Protein AF-0000000068961711 (afdb_homodimer)

Radius of gyration: 19.63 Å; Cα contacts (8 Å, |Δi|>4): 994; chains: 2; bounding box: 40×66×48 Å

Nearest PDB structures (foldseek):
  3gtv-assembly6_K  TM=9.850E-01  e=3.022E-22  Homo sapiens
  2zky-assembly5_I  TM=9.880E-01  e=9.229E-22  Homo sapiens
  4mcm-assembly4_G  TM=9.867E-01  e=1.091E-21  Homo sapiens
  3ecw-assembly1_B  TM=9.890E-01  e=3.152E-21  Homo sapiens
  2gbt-assembly1_B  TM=9.908E-01  e=4.405E-21  Homo sapiens

Organism: Plasmodiophora brassicae (NCBI:txid37360)

Foldseek 3Di:
DWKKKWWKDFDQKTWIKMWDDDDVQFWIKIWIKMARAAFFKWFKWWADAQDCVVHPVPLHAGAAPPPFWDFEQVDPGHRLTGDFIFGAHNRRMTIDTDTHRSADCDDPSHSARHKMWIANAGQCGLPPPDPCNGPHSPRHHTGMMTGMHTDDPD/DWKKKWWKDFDQKTWIKMWDDDDVQFWIKIWIKMARAAFFKWFKWWADAQDCVVHPVPLHAGAAPPPFWDFEQVDPGHRLTGDFIFGAHNRRMTIDTDTHRSADCDDPSHSARHKMWIANAGQCGLPDPDPCNGPHSCRHHTGMMTGMHTDDPD

InterPro domains:
  IPR001424 Superoxide dismutase, copper/zinc binding domain [PF00080] (13-148)
  IPR001424 Superoxide dismutase, copper/zinc binding domain [PR00068] (43-65)
  IPR001424 Superoxide dismutase, copper/zinc binding domain [PR00068] (79-88)
  IPR001424 Superoxide dismutase, copper/zinc binding domain [PR00068] (98-120)
  IPR001424 Superoxide dismutase, copper/zinc binding domain [PR00068] (123-149)
  IPR001424 Superoxide dismutase, copper/zinc binding domain [cd00305] (3-145)
  IPR018152 Superoxide dismutase, copper/zinc, binding site [PS00087] (43-53)
  IPR018152 Superoxide dismutase, copper/zinc, binding site [PS00332] (137-148)
  IPR024134 Superoxide dismutase (Cu/Zn) / superoxide dismutase copper chaperone [PTHR10003] (3-152)
  IPR036423 Superoxide dismutase-like, copper/zinc binding domain superfamily [G3DSA:2.60.40.200] (1-153)
  IPR036423 Superoxide dismutase-like, copper/zinc binding domain superfamily [SSF49329] (6-150)

Solvent-accessible surface area (backbone atoms only — not comparable to full-atom values): 14490 Å² total; per-residue (Å²): 97,50,32,31,24,26,61,31,46,33,89,72,23,41,30,44,37,38,34,38,27,65,50,93,84,38,46,26,38,36,36,38,42,37,35,55,42,71,60,41,51,18,14,32,32,30,22,55,14,17,25,57,88,62,44,58,73,47,14,65,57,67,22,41,94,77,73,50,46,31,21,35,63,85,44,85,64,25,28,60,19,35,58,34,61,41,50,19,39,91,83,5,42,20,65,43,80,45,76,37,68,71,43,34,84,54,75,95,68,29,49,55,5,11,15,45,36,36,24,64,26,48,39,43,39,37,67,67,78,51,89,44,8,48,68,66,11,53,12,69,55,68,50,28,25,24,43,23,8,28,32,72,66,125,97,49,31,30,23,26,61,30,44,33,88,73,24,41,30,43,38,38,32,37,27,66,50,94,84,38,46,27,38,38,36,37,39,37,34,56,43,72,61,40,51,17,14,30,34,30,21,54,14,17,25,59,88,61,44,60,75,46,15,65,56,67,23,42,95,77,74,50,47,31,19,36,64,86,45,84,65,26,27,59,19,35,58,33,61,42,49,18,38,91,82,5,44,20,66,44,81,46,76,37,67,70,43,33,82,55,74,95,70,30,50,55,5,10,14,44,37,35,25,64,26,49,40,46,38,32,69,44,86,55,90,43,6,48,70,66,11,54,13,70,56,72,51,29,26,25,45,25,7,28,32,72,65,125

Secondary structure (DSSP, 8-state):
-EEEEEEEEETTEEEEEEEEESSTTSPEEEEEEEESPPSEEEEEEEES----EEEEGGG-SB--TT-PPP--TT-SSS-TTEEEEEEE-TTSEEEEEEEESS--SSSTT--TTSEEEEESS---TT-S-STTHHHHTT--SEEEEEE-EEPP--/-EEEEEEEEETTEEEEEEEEESSTTSPEEEEEEEESPPSEEEEEEEES----EEEEGGG-SB--TT-PPP--TT-SSS-TTEEEEEEE-TTSEEEEEEEESS--SSSTT--TTSEEEEESS---TT-SSSTTHHHHTT--SEEEEEE-EEPP--

Sequence (308 aa):
MRKGVCVIRGEGVHGLVTLSQGSDGDPVKVTGKIEGLTPGQHGFHVHEHGDTTQGCASTGGHYNPFGKTHGAPADTERHVGDLGNITANAEGVAVVDIVDRQLSLTGQYSIVGRAFVVHEGVDDLGKGGHELSKTTGNAGGRVACGVIGLGSAQMRKGVCVIRGEGVHGLVTLSQGSDGDPVKVTGKIEGLTPGQHGFHVHEHGDTTQGCASTGGHYNPFGKTHGAPADTERHVGDLGNITANAEGVAVVDIVDRQLSLTGQYSIVGRAFVVHEGVDDLGKGGHELSKTTGNAGGRVACGVIGLGSAQ

pLDDT: mean 97.46, std 5.3, range [44.03, 99.0]

Structure (mmCIF, N/CA/C/O backbone):
data_AF-0000000068961711-model_v1
#
loop_
_entity.id
_entity.type
_entity.pdbx_description
1 polymer 'Superoxide dismutase'
#
loop_
_atom_site.group_PDB
_atom_site.id
_atom_site.type_symbol
_atom_site.label_atom_id
_atom_site.label_alt_id
_atom_site.label_comp_id
_atom_site.label_asym_id
_atom_site.label_entity_id
_atom_site.label_seq_id
_atom_site.pdbx_PDB_ins_code
_atom_site.Cartn_x
_atom_site.Cartn_y
_atom_site.Cartn_z
_atom_site.occupancy
_atom_site.B_iso_or_equiv
_atom_site.auth_seq_id
_atom_site.auth_comp_id
_atom_site.auth_asym_id
_atom_site.auth_atom_id
_atom_site.pdbx_PDB_model_num
ATOM 1 N N . MET A 1 1 ? -19.391 1.498 1.769 1 90.38 1 MET A N 1
ATOM 2 C CA . MET A 1 1 ? -18.344 2.135 2.564 1 90.38 1 MET A CA 1
ATOM 3 C C . MET A 1 1 ? -16.969 1.573 2.211 1 90.38 1 MET A C 1
ATOM 5 O O . MET A 1 1 ? -16.781 0.356 2.176 1 90.38 1 MET A O 1
ATOM 9 N N . ARG A 1 2 ? -16.062 2.506 1.804 1 95.19 2 ARG A N 1
ATOM 10 C CA . ARG A 1 2 ? -14.688 2.109 1.511 1 95.19 2 ARG A CA 1
ATOM 11 C C . ARG A 1 2 ? -13.797 2.279 2.736 1 95.19 2 ARG A C 1
ATOM 13 O O . ARG A 1 2 ? -13.898 3.273 3.457 1 95.19 2 ARG A O 1
ATOM 20 N N . LYS A 1 3 ? -12.984 1.221 2.973 1 98.19 3 LYS A N 1
ATOM 21 C CA . LYS A 1 3 ? -12.062 1.257 4.109 1 98.19 3 LYS A CA 1
ATOM 22 C C . LYS A 1 3 ? -10.609 1.168 3.65 1 98.19 3 LYS A C 1
ATOM 24 O O . LYS A 1 3 ? -10.305 0.456 2.693 1 98.19 3 LYS A O 1
ATOM 29 N N . GLY A 1 4 ? -9.812 1.953 4.301 1 98.69 4 GLY A N 1
ATOM 30 C CA . GLY A 1 4 ? -8.375 1.881 4.125 1 98.69 4 GLY A CA 1
ATOM 31 C C . GLY A 1 4 ? -7.629 1.612 5.418 1 98.69 4 GLY A C 1
ATOM 32 O O . GLY A 1 4 ? -8.195 1.754 6.508 1 98.69 4 GLY A O 1
ATOM 33 N N . VAL A 1 5 ? -6.473 1.174 5.266 1 98.88 5 VAL A N 1
ATOM 34 C CA . VAL A 1 5 ? -5.598 0.876 6.395 1 98.88 5 VAL A CA 1
ATOM 35 C C . VAL A 1 5 ? -4.148 1.185 6.02 1 98.88 5 VAL A C 1
ATOM 37 O O . VAL A 1 5 ? -3.742 0.989 4.871 1 98.88 5 VAL A O 1
ATOM 40 N N . CYS A 1 6 ? -3.395 1.624 6.961 1 98.88 6 CYS A N 1
ATOM 41 C CA . CYS A 1 6 ? -1.988 1.96 6.762 1 98.88 6 CYS A CA 1
ATOM 42 C C . CYS A 1 6 ? -1.177 1.669 8.023 1 98.88 6 CYS A C 1
ATOM 44 O O . CYS A 1 6 ? -1.418 2.264 9.07 1 98.88 6 CYS A O 1
ATOM 46 N N . VAL A 1 7 ? -0.304 0.721 7.926 1 98.81 7 VAL A N 1
ATOM 47 C CA . VAL A 1 7 ? 0.672 0.477 8.984 1 98.81 7 VAL A CA 1
ATOM 48 C C . VAL A 1 7 ? 1.87 1.406 8.805 1 98.81 7 VAL A C 1
ATOM 50 O O . VAL A 1 7 ? 2.541 1.374 7.77 1 98.81 7 VAL A O 1
ATOM 53 N N . ILE A 1 8 ? 2.094 2.223 9.789 1 98.88 8 ILE A N 1
ATOM 54 C CA . ILE A 1 8 ? 3.162 3.213 9.758 1 98.88 8 ILE A CA 1
ATOM 55 C C . ILE A 1 8 ? 4.41 2.646 10.43 1 98.88 8 ILE A C 1
ATOM 57 O O . ILE A 1 8 ? 4.332 2.07 11.516 1 98.88 8 ILE A O 1
ATOM 61 N N . ARG A 1 9 ? 5.531 2.828 9.758 1 98.44 9 ARG A N 1
ATOM 62 C CA . ARG A 1 9 ? 6.793 2.326 10.297 1 98.44 9 ARG A CA 1
ATOM 63 C C . ARG A 1 9 ? 7.914 3.342 10.094 1 98.44 9 ARG A C 1
ATOM 65 O O . ARG A 1 9 ? 7.988 4 9.055 1 98.44 9 ARG A O 1
ATOM 72 N N . GLY A 1 10 ? 8.773 3.498 10.992 1 98.44 10 GLY A N 1
ATOM 73 C CA . GLY A 1 10 ? 10.031 4.227 11.031 1 98.44 10 GLY A CA 1
ATOM 74 C C . GLY A 1 10 ? 10.969 3.742 12.117 1 98.44 10 GLY A C 1
ATOM 75 O O . GLY A 1 10 ? 10.688 2.744 12.789 1 98.44 10 GLY A O 1
ATOM 76 N N . GLU A 1 11 ? 12.156 4.312 12.148 1 97.94 11 GLU A N 1
ATOM 77 C CA . GLU A 1 11 ? 13.078 3.957 13.219 1 97.94 11 GLU A CA 1
ATOM 78 C C . GLU A 1 11 ? 12.508 4.312 14.586 1 97.94 11 GLU A C 1
ATOM 80 O O . GLU A 1 11 ? 12.516 5.48 14.984 1 97.94 11 GLU A O 1
ATOM 85 N N . GLY A 1 12 ? 12.023 3.342 15.289 1 98.31 12 GLY A N 1
ATOM 86 C CA . GLY A 1 12 ? 11.453 3.543 16.609 1 98.31 12 GLY A CA 1
ATOM 87 C C . GLY A 1 12 ? 10.047 4.113 16.562 1 98.31 12 GLY A C 1
ATOM 88 O O . GLY A 1 12 ? 9.461 4.422 17.609 1 98.31 12 GLY A O 1
ATOM 89 N N . VAL A 1 13 ? 9.578 4.406 15.445 1 98.88 13 VAL A N 1
ATOM 90 C CA . VAL A 1 13 ? 8.242 4.969 15.266 1 98.88 13 VAL A CA 1
ATOM 91 C C . VAL A 1 13 ? 7.336 3.936 14.602 1 98.88 13 VAL A C 1
ATOM 93 O O . VAL A 1 13 ? 7.73 3.279 13.633 1 98.88 13 VAL A O 1
ATOM 96 N N . HIS A 1 14 ? 6.184 3.713 15.125 1 98.81 14 HIS A N 1
ATOM 97 C CA . HIS A 1 14 ? 5.211 2.795 14.547 1 98.81 14 HIS A CA 1
ATOM 98 C C . HIS A 1 14 ? 3.785 3.275 14.789 1 98.81 14 HIS A C 1
ATOM 100 O O . HIS A 1 14 ? 3.539 4.062 15.703 1 98.81 14 HIS A O 1
ATOM 106 N N . GLY A 1 15 ? 2.881 2.852 13.961 1 98.88 15 GLY A N 1
ATOM 107 C CA . GLY A 1 15 ? 1.494 3.248 14.156 1 98.88 15 GLY A CA 1
ATOM 108 C C . GLY A 1 15 ? 0.543 2.578 13.18 1 98.88 15 GLY A C 1
ATOM 109 O O . GLY A 1 15 ? 0.976 1.876 12.266 1 98.88 15 GLY A O 1
ATOM 110 N N . LEU A 1 16 ? -0.689 2.74 13.492 1 98.88 16 LEU A N 1
ATOM 111 C CA . LEU A 1 16 ? -1.783 2.252 12.656 1 98.88 16 LEU A CA 1
ATOM 112 C C . LEU A 1 16 ? -2.793 3.361 12.383 1 98.88 16 LEU A C 1
ATOM 114 O O . LEU A 1 16 ? -3.266 4.02 13.312 1 98.88 16 LEU A O 1
ATOM 118 N N . VAL A 1 17 ? -3.006 3.566 11.148 1 98.88 17 VAL A N 1
ATOM 119 C CA . VAL A 1 17 ? -3.994 4.543 10.703 1 98.88 17 VAL A CA 1
ATOM 120 C C . VAL A 1 17 ? -5.066 3.852 9.859 1 98.88 17 VAL A C 1
ATOM 122 O O . VAL A 1 17 ? -4.75 3.047 8.984 1 98.88 17 VAL A O 1
ATOM 125 N N . THR A 1 18 ? -6.301 4.094 10.125 1 98.81 18 THR A N 1
ATOM 126 C CA . THR A 1 18 ? -7.418 3.555 9.352 1 98.81 18 THR A CA 1
ATOM 127 C C . THR A 1 18 ? -8.203 4.68 8.68 1 98.81 18 THR A C 1
ATOM 129 O O . THR A 1 18 ? -8.25 5.801 9.195 1 98.81 18 THR A O 1
ATOM 132 N N . LEU A 1 19 ? -8.789 4.355 7.59 1 98.81 19 LEU A N 1
ATOM 133 C CA . LEU A 1 19 ? -9.555 5.32 6.805 1 98.81 19 LEU A CA 1
ATOM 134 C C . LEU A 1 19 ? -10.93 4.766 6.453 1 98.81 19 LEU A C 1
ATOM 136 O O . LEU A 1 19 ? -11.086 3.561 6.25 1 98.81 19 LEU A O 1
ATOM 140 N N . SER A 1 20 ? -11.867 5.656 6.328 1 98.56 20 SER A N 1
ATOM 141 C CA . SER A 1 20 ? -13.188 5.27 5.855 1 98.56 20 SER A CA 1
ATOM 142 C C . SER A 1 20 ? -13.828 6.379 5.02 1 98.56 20 SER A C 1
ATOM 144 O O . SER A 1 20 ? -13.609 7.562 5.285 1 98.56 20 SER A O 1
ATOM 146 N N . GLN A 1 21 ? -14.523 5.973 4.082 1 98.25 21 GLN A N 1
ATOM 147 C CA . GLN A 1 21 ? -15.305 6.848 3.217 1 98.25 21 GLN A CA 1
ATOM 148 C C . GLN A 1 21 ? -16.656 6.227 2.898 1 98.25 21 GLN A C 1
ATOM 150 O O . GLN A 1 21 ? -16.734 5.094 2.42 1 98.25 21 GLN A O 1
ATOM 155 N N . GLY A 1 22 ? -17.734 6.93 3.238 1 96.88 22 GLY A N 1
ATOM 156 C CA . GLY A 1 22 ? -19.078 6.41 3.041 1 96.88 22 GLY A CA 1
ATOM 157 C C . GLY A 1 22 ? -19.422 6.199 1.58 1 96.88 22 GLY A C 1
ATOM 158 O O . GLY A 1 22 ? -19.719 5.074 1.163 1 96.88 22 GLY A O 1
ATOM 159 N N . SER A 1 23 ? -19.531 7.285 0.777 1 95.38 23 SER A N 1
ATOM 160 C CA . SER A 1 23 ? -19.797 7.273 -0.657 1 95.38 23 SER A CA 1
ATOM 161 C C . SER A 1 23 ? -18.797 8.148 -1.412 1 95.38 23 SER A C 1
ATOM 163 O O . SER A 1 23 ? -18.062 8.93 -0.803 1 95.38 23 SER A O 1
ATOM 165 N N . ASP A 1 24 ? -18.812 7.859 -2.705 1 93.62 24 ASP A N 1
ATOM 166 C CA . ASP A 1 24 ? -17.984 8.727 -3.527 1 93.62 24 ASP A CA 1
ATOM 167 C C . ASP A 1 24 ? -18.297 10.203 -3.268 1 93.62 24 ASP A C 1
ATOM 169 O O . ASP A 1 24 ? -19.469 10.594 -3.254 1 93.62 24 ASP A O 1
ATOM 173 N N . GLY A 1 25 ? -17.266 10.938 -3.018 1 94.31 25 GLY A N 1
ATOM 174 C CA . GLY A 1 25 ? -17.469 12.359 -2.787 1 94.31 25 GLY A CA 1
ATOM 175 C C . GLY A 1 25 ? -17.594 12.711 -1.318 1 94.31 25 GLY A C 1
ATOM 176 O O . GLY A 1 25 ? -17.469 13.883 -0.943 1 94.31 25 GLY A O 1
ATOM 177 N N . ASP A 1 26 ? -17.891 11.766 -0.465 1 97.62 26 ASP A N 1
ATOM 178 C CA . ASP A 1 26 ? -17.922 12.016 0.972 1 97.62 26 ASP A CA 1
ATOM 179 C C . ASP A 1 26 ? -16.516 12.297 1.509 1 97.62 26 ASP A C 1
ATOM 181 O O . ASP A 1 26 ? -15.523 11.859 0.929 1 97.62 26 ASP A O 1
ATOM 185 N N . PRO A 1 27 ? -16.484 13.094 2.598 1 98.31 27 PRO A N 1
ATOM 186 C CA . PRO A 1 27 ? -15.172 13.266 3.229 1 98.31 27 PRO A CA 1
ATOM 187 C C . PRO A 1 27 ? -14.562 11.945 3.703 1 98.31 27 PRO A C 1
ATOM 189 O O . PRO A 1 27 ? -15.297 10.984 3.957 1 98.31 27 PRO A O 1
ATOM 192 N N . VAL A 1 28 ? -13.305 11.859 3.729 1 98.81 28 VAL A N 1
ATOM 193 C CA . VAL A 1 28 ? -12.602 10.695 4.266 1 98.81 28 VAL A CA 1
ATOM 194 C C . VAL A 1 28 ? -12.273 10.93 5.738 1 98.81 28 VAL A C 1
ATOM 196 O O . VAL A 1 28 ? -11.758 11.992 6.105 1 98.81 28 VAL A O 1
ATOM 199 N N . LYS A 1 29 ? -12.625 9.977 6.543 1 98.88 29 LYS A N 1
ATOM 200 C CA . LYS A 1 29 ? -12.219 9.984 7.945 1 98.88 29 LYS A CA 1
ATOM 201 C C . LYS A 1 29 ? -10.922 9.203 8.148 1 98.88 29 LYS A C 1
ATOM 203 O O . LYS A 1 29 ? -10.797 8.062 7.691 1 98.88 29 LYS A O 1
ATOM 208 N N . VAL A 1 30 ? -9.945 9.828 8.766 1 98.88 30 VAL A N 1
ATOM 209 C CA . VAL A 1 30 ? -8.633 9.258 9.062 1 98.88 30 VAL A CA 1
ATOM 210 C C . VAL A 1 30 ? -8.438 9.172 10.578 1 98.88 30 VAL A C 1
ATOM 212 O O . VAL A 1 30 ? -8.453 10.195 11.266 1 98.88 30 VAL A O 1
ATOM 215 N N . THR A 1 31 ? -8.242 7.922 11.078 1 98.88 31 THR A N 1
ATOM 216 C CA . THR A 1 31 ? -8.109 7.738 12.523 1 98.88 31 THR A CA 1
ATOM 217 C C . THR A 1 31 ? -6.98 6.77 12.852 1 98.88 31 THR A C 1
ATOM 219 O O . THR A 1 31 ? -6.684 5.867 12.062 1 98.88 31 THR A O 1
ATOM 222 N N . GLY A 1 32 ? -6.375 7.008 14.047 1 98.81 32 GLY A N 1
ATOM 223 C CA . GLY A 1 32 ? -5.348 6.062 14.461 1 98.81 32 GLY A CA 1
ATOM 224 C C . GLY A 1 32 ? -4.426 6.621 15.531 1 98.81 32 GLY A C 1
ATOM 225 O O . GLY A 1 32 ? -4.801 7.531 16.266 1 98.81 32 GLY A O 1
ATOM 226 N N . LYS A 1 33 ? -3.355 5.914 15.602 1 98.88 33 LYS A N 1
ATOM 227 C CA . LYS A 1 33 ? -2.348 6.258 16.609 1 98.88 33 LYS A CA 1
ATOM 228 C C . LYS A 1 33 ? -0.942 5.961 16.094 1 98.88 33 LYS A C 1
ATOM 230 O O . LYS A 1 33 ? -0.714 4.938 15.445 1 98.88 33 LYS A O 1
ATOM 235 N N . ILE A 1 34 ? -0.071 6.891 16.359 1 98.94 34 ILE A N 1
ATOM 236 C CA . ILE A 1 34 ? 1.342 6.738 16.031 1 98.94 34 ILE A CA 1
ATOM 237 C C . ILE A 1 34 ? 2.191 6.934 17.281 1 98.94 34 ILE A C 1
ATOM 239 O O . ILE A 1 34 ? 1.984 7.887 18.031 1 98.94 34 ILE A O 1
ATOM 243 N N . GLU A 1 35 ? 3.15 6.117 17.484 1 98.94 35 GLU A N 1
ATOM 244 C CA . GLU A 1 35 ? 3.941 6.098 18.703 1 98.94 35 GLU A CA 1
ATOM 245 C C . GLU A 1 35 ? 5.434 6.16 18.406 1 98.94 35 GLU A C 1
ATOM 247 O O . GLU A 1 35 ? 5.871 5.758 17.328 1 98.94 35 GLU A O 1
ATOM 252 N N . GLY A 1 36 ? 6.176 6.672 19.422 1 98.94 36 GLY A N 1
ATOM 253 C CA . GLY A 1 36 ? 7.625 6.742 19.297 1 98.94 36 GLY A CA 1
ATOM 254 C C . GLY A 1 36 ? 8.109 8.07 18.734 1 98.94 36 GLY A C 1
ATOM 255 O O . GLY A 1 36 ? 9.273 8.195 18.359 1 98.94 36 GLY A O 1
ATOM 256 N N . LEU A 1 37 ? 7.219 9.023 18.641 1 98.88 37 LEU A N 1
ATOM 257 C CA . LEU A 1 37 ? 7.574 10.344 18.141 1 98.88 37 LEU A CA 1
ATOM 258 C C . LEU A 1 37 ? 8.18 11.203 19.234 1 98.88 37 LEU A C 1
ATOM 260 O O . LEU A 1 37 ? 7.906 10.992 20.422 1 98.88 37 LEU A O 1
ATOM 264 N N . THR A 1 38 ? 9.039 12.141 18.828 1 98.75 38 THR A N 1
ATOM 265 C CA . THR A 1 38 ? 9.383 13.188 19.781 1 98.75 38 THR A CA 1
ATOM 266 C C . THR A 1 38 ? 8.156 14.016 20.141 1 98.75 38 THR A C 1
ATOM 268 O O . THR A 1 38 ? 7.293 14.258 19.297 1 98.75 38 THR A O 1
ATOM 271 N N . PRO A 1 39 ? 8.055 14.438 21.406 1 98.81 39 PRO A N 1
ATOM 272 C CA . PRO A 1 39 ? 6.898 15.266 21.766 1 98.81 39 PRO A CA 1
ATOM 273 C C . PRO A 1 39 ? 6.793 16.531 20.938 1 98.81 39 PRO A C 1
ATOM 275 O O . PRO A 1 39 ? 7.809 17.156 20.594 1 98.81 39 PRO A O 1
ATOM 278 N N . GLY A 1 40 ? 5.504 16.906 20.656 1 98.81 40 GLY A N 1
ATOM 279 C CA . GLY A 1 40 ? 5.277 18.109 19.875 1 98.81 40 GLY A CA 1
ATOM 280 C C . GLY A 1 40 ? 4.598 17.844 18.547 1 98.81 40 GLY A C 1
ATOM 281 O O . GLY A 1 40 ? 4.02 16.766 18.344 1 98.81 40 GLY A O 1
ATOM 282 N N . GLN A 1 41 ? 4.59 18.812 17.672 1 98.88 41 GLN A N 1
ATOM 283 C CA . GLN A 1 41 ? 3.875 18.734 16.406 1 98.88 41 GLN A CA 1
ATOM 284 C C . GLN A 1 41 ? 4.766 18.141 15.312 1 98.88 41 GLN A C 1
ATOM 286 O O . GLN A 1 41 ? 5.961 18.438 15.258 1 98.88 41 GLN A O 1
ATOM 291 N N . HIS A 1 42 ? 4.207 17.359 14.5 1 98.94 42 HIS A N 1
ATOM 292 C CA . HIS A 1 42 ? 4.836 16.75 13.336 1 98.94 42 HIS A CA 1
ATOM 293 C C . HIS A 1 42 ? 3.977 16.922 12.094 1 98.94 42 HIS A C 1
ATOM 295 O O . HIS A 1 42 ? 2.777 16.641 12.109 1 98.94 42 HIS A O 1
ATOM 301 N N . GLY A 1 43 ? 4.578 17.406 11.031 1 98.94 43 GLY A N 1
ATOM 302 C CA . GLY A 1 43 ? 3.857 17.422 9.773 1 98.94 43 GLY A CA 1
ATOM 303 C C . GLY A 1 43 ? 3.344 16.047 9.375 1 98.94 43 GLY A C 1
ATOM 304 O O . GLY A 1 43 ? 4.043 15.039 9.547 1 98.94 43 GLY A O 1
ATOM 305 N N . PHE A 1 44 ? 2.164 15.984 8.922 1 98.94 44 PHE A N 1
ATOM 306 C CA . PHE A 1 44 ? 1.502 14.766 8.484 1 98.94 44 PHE A CA 1
ATOM 307 C C . PHE A 1 44 ? 0.866 14.961 7.109 1 98.94 44 PHE A C 1
ATOM 309 O O . PHE A 1 44 ? 0.012 15.828 6.934 1 98.94 44 PHE A O 1
ATOM 316 N N . HIS A 1 45 ? 1.339 14.172 6.082 1 99 45 HIS A N 1
ATOM 317 C CA . HIS A 1 45 ? 0.905 14.383 4.707 1 99 45 HIS A CA 1
ATOM 318 C C . HIS A 1 45 ? 0.688 13.055 3.984 1 99 45 HIS A C 1
ATOM 320 O O . HIS A 1 45 ? 1.204 12.023 4.41 1 99 45 HIS A O 1
ATOM 326 N N . VAL A 1 46 ? -0.161 13.078 2.951 1 98.94 46 VAL A N 1
ATOM 327 C CA . VAL A 1 46 ? -0.155 12.023 1.943 1 98.94 46 VAL A CA 1
ATOM 328 C C . VAL A 1 46 ? 0.84 12.367 0.838 1 98.94 46 VAL A C 1
ATOM 330 O O . VAL A 1 46 ? 0.813 13.477 0.295 1 98.94 46 VAL A O 1
ATOM 333 N N . HIS A 1 47 ? 1.724 11.477 0.597 1 98.94 47 HIS A N 1
ATOM 334 C CA . HIS A 1 47 ? 2.695 11.625 -0.481 1 98.94 47 HIS A CA 1
ATOM 335 C C . HIS A 1 47 ? 2.252 10.875 -1.731 1 98.94 47 HIS A C 1
ATOM 337 O O . HIS A 1 47 ? 1.363 10.023 -1.667 1 98.94 47 HIS A O 1
ATOM 343 N N . GLU A 1 48 ? 2.883 11.172 -2.824 1 98.12 48 GLU A N 1
ATOM 344 C CA . GLU A 1 48 ? 2.377 10.805 -4.145 1 98.12 48 GLU A CA 1
ATOM 345 C C . GLU A 1 48 ? 2.578 9.312 -4.414 1 98.12 48 GLU A C 1
ATOM 347 O O . GLU A 1 48 ? 1.808 8.703 -5.16 1 98.12 48 GLU A O 1
ATOM 352 N N . HIS A 1 49 ? 3.588 8.711 -3.84 1 98.5 49 HIS A N 1
ATOM 353 C CA . HIS A 1 49 ? 3.891 7.32 -4.156 1 98.5 49 HIS A CA 1
ATOM 354 C C . HIS A 1 49 ? 3.877 6.449 -2.904 1 98.5 49 HIS A C 1
ATOM 356 O O . HIS A 1 49 ? 4.285 6.898 -1.83 1 98.5 49 HIS A O 1
ATOM 362 N N . GLY A 1 50 ? 3.332 5.227 -3.033 1 98.75 50 GLY A N 1
ATOM 363 C CA . GLY A 1 50 ? 3.494 4.203 -2.016 1 98.75 50 GLY A CA 1
ATOM 364 C C . GLY A 1 50 ? 4.75 3.369 -2.201 1 98.75 50 GLY A C 1
ATOM 365 O O . GLY A 1 50 ? 4.695 2.139 -2.166 1 98.75 50 GLY A O 1
ATOM 366 N N . ASP A 1 51 ? 5.844 4.004 -2.605 1 98.5 51 ASP A N 1
ATOM 367 C CA . ASP A 1 51 ? 7.164 3.412 -2.785 1 98.5 51 ASP A CA 1
ATOM 368 C C . ASP A 1 51 ? 8.016 3.588 -1.532 1 98.5 51 ASP A C 1
ATOM 370 O O . ASP A 1 51 ? 8.406 4.707 -1.19 1 98.5 51 ASP A O 1
ATOM 374 N N . THR A 1 52 ? 8.352 2.447 -0.839 1 98 52 THR A N 1
ATOM 375 C CA . THR A 1 52 ? 9.172 2.535 0.366 1 98 52 THR A CA 1
ATOM 376 C C . THR A 1 52 ? 10.484 1.778 0.186 1 98 52 THR A C 1
ATOM 378 O O . THR A 1 52 ? 11.039 1.252 1.152 1 98 52 THR A O 1
ATOM 381 N N . THR A 1 53 ? 10.953 1.673 -1.059 1 97.38 53 THR A N 1
ATOM 382 C CA . THR A 1 53 ? 12.18 0.945 -1.37 1 97.38 53 THR A CA 1
ATOM 383 C C . THR A 1 53 ? 13.383 1.579 -0.669 1 97.38 53 THR A C 1
ATOM 385 O O . THR A 1 53 ? 14.328 0.885 -0.305 1 97.38 53 THR A O 1
ATOM 388 N N . GLN A 1 54 ? 13.391 2.852 -0.513 1 96.56 54 GLN A N 1
ATOM 389 C CA . GLN A 1 54 ? 14.398 3.58 0.243 1 96.56 54 GLN A CA 1
ATOM 390 C C . GLN A 1 54 ? 13.797 4.242 1.478 1 96.56 54 GLN A C 1
ATOM 392 O O . GLN A 1 54 ? 14.086 5.406 1.769 1 96.56 54 GLN A O 1
ATOM 397 N N . GLY A 1 55 ? 12.945 3.438 2.141 1 96.44 55 GLY A N 1
ATOM 398 C CA . GLY A 1 55 ? 12.203 4.039 3.236 1 96.44 55 GLY A CA 1
ATOM 399 C C . GLY A 1 55 ? 11.266 5.137 2.783 1 96.44 55 GLY A C 1
ATOM 400 O O . GLY A 1 55 ? 10.648 5.039 1.719 1 96.44 55 GLY A O 1
ATOM 401 N N . CYS A 1 56 ? 11.18 6.145 3.6 1 98.5 56 CYS A N 1
ATOM 402 C CA . CYS A 1 56 ? 10.211 7.195 3.312 1 98.5 56 CYS A CA 1
ATOM 403 C C . CYS A 1 56 ? 10.734 8.141 2.24 1 98.5 56 CYS A C 1
ATOM 405 O O . CYS A 1 56 ? 9.977 8.945 1.687 1 98.5 56 CYS A O 1
ATOM 407 N N . ALA A 1 57 ? 11.977 8.023 1.927 1 97.5 57 ALA A N 1
ATOM 408 C CA . ALA A 1 57 ? 12.586 8.914 0.945 1 97.5 57 ALA A CA 1
ATOM 409 C C . ALA A 1 57 ? 12.016 8.672 -0.448 1 97.5 57 ALA A C 1
ATOM 411 O O . ALA A 1 57 ? 11.984 9.578 -1.283 1 97.5 57 ALA A O 1
ATOM 412 N N . SER A 1 58 ? 11.516 7.551 -0.699 1 98.12 58 SER A N 1
ATOM 413 C CA . SER A 1 58 ? 11.078 7.203 -2.047 1 98.12 58 SER A CA 1
ATOM 414 C C . SER A 1 58 ? 9.57 7.391 -2.205 1 98.12 58 SER A C 1
ATOM 416 O O . SER A 1 58 ? 8.992 6.984 -3.215 1 98.12 58 SER A O 1
ATOM 418 N N . THR A 1 59 ? 8.922 8.047 -1.271 1 98.62 59 THR A N 1
ATOM 419 C CA . THR A 1 59 ? 7.48 8.258 -1.354 1 98.62 59 THR A CA 1
ATOM 420 C C . THR A 1 59 ? 7.156 9.461 -2.229 1 98.62 59 THR A C 1
ATOM 422 O O . THR A 1 59 ? 5.988 9.75 -2.498 1 98.62 59 THR A O 1
ATOM 425 N N . GLY A 1 60 ? 8.195 10.25 -2.705 1 98.19 60 GLY A N 1
ATOM 426 C CA . GLY A 1 60 ? 7.953 11.43 -3.512 1 98.19 60 GLY 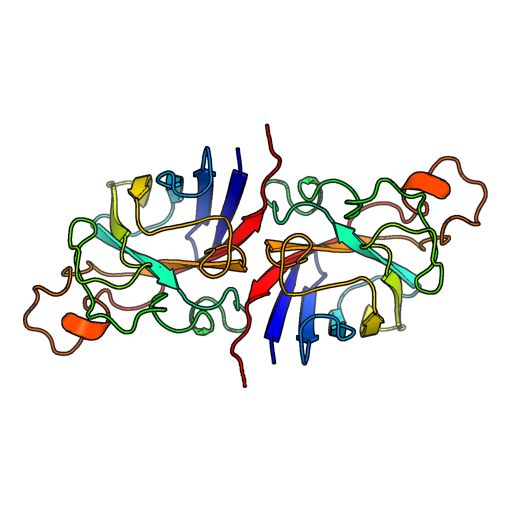A CA 1
ATOM 427 C C . GLY A 1 60 ? 7.441 12.609 -2.705 1 98.19 60 GLY A C 1
ATOM 428 O O . GLY A 1 60 ? 7.594 12.641 -1.482 1 98.19 60 GLY A O 1
ATOM 429 N N . GLY A 1 61 ? 6.973 13.664 -3.379 1 98.31 61 GLY A N 1
ATOM 430 C CA . GLY A 1 61 ? 6.445 14.844 -2.719 1 98.31 61 GLY A CA 1
ATOM 431 C C . GLY A 1 61 ? 5.016 14.672 -2.234 1 98.31 61 GLY A C 1
ATOM 432 O O . GLY A 1 61 ? 4.441 13.586 -2.352 1 98.31 61 GLY A O 1
ATOM 433 N N . HIS A 1 62 ? 4.465 15.75 -1.643 1 98.88 62 HIS A N 1
ATOM 434 C CA . HIS A 1 62 ? 3.059 15.727 -1.262 1 98.88 62 HIS A CA 1
ATOM 435 C C . HIS A 1 62 ? 2.17 15.398 -2.457 1 98.88 62 HIS A C 1
ATOM 437 O O . HIS A 1 62 ? 2.457 15.82 -3.582 1 98.88 62 HIS A O 1
ATOM 443 N N . TYR A 1 63 ? 1.153 14.656 -2.209 1 98.88 63 TYR A N 1
ATOM 444 C CA . TYR A 1 63 ? 0.173 14.406 -3.258 1 98.88 63 TYR A CA 1
ATOM 445 C C . TYR A 1 63 ? -0.507 15.695 -3.691 1 98.88 63 TYR A C 1
ATOM 447 O O . TYR A 1 63 ? -1.258 16.297 -2.922 1 98.88 63 TYR A O 1
ATOM 455 N N . ASN A 1 64 ? -0.243 16.078 -4.969 1 98.69 64 ASN A N 1
ATOM 456 C CA . ASN A 1 64 ? -0.688 17.359 -5.504 1 98.69 64 ASN A CA 1
ATOM 457 C C . ASN A 1 64 ? -1.124 17.25 -6.961 1 98.69 64 ASN A C 1
ATOM 459 O O . ASN A 1 64 ? -0.521 17.859 -7.844 1 98.69 64 ASN A O 1
ATOM 463 N N . PRO A 1 65 ? -2.287 16.531 -7.152 1 98.12 65 PRO A N 1
ATOM 464 C CA . PRO A 1 65 ? -2.697 16.281 -8.539 1 98.12 65 PRO A CA 1
ATOM 465 C C . PRO A 1 65 ? -3.168 17.562 -9.25 1 98.12 65 PRO A C 1
ATOM 467 O O . PRO A 1 65 ? -3.293 17.578 -10.477 1 98.12 65 PRO A O 1
ATOM 470 N N . PHE A 1 66 ? -3.338 18.609 -8.516 1 98.06 66 PHE A N 1
ATOM 471 C CA . PHE A 1 66 ? -3.92 19.797 -9.133 1 98.06 66 PHE A CA 1
ATOM 472 C C . PHE A 1 66 ? -2.9 20.922 -9.203 1 98.06 66 PHE A C 1
ATOM 474 O O . PHE A 1 66 ? -3.248 22.062 -9.539 1 98.06 66 PHE A O 1
ATOM 481 N N . GLY A 1 67 ? -1.679 20.672 -8.79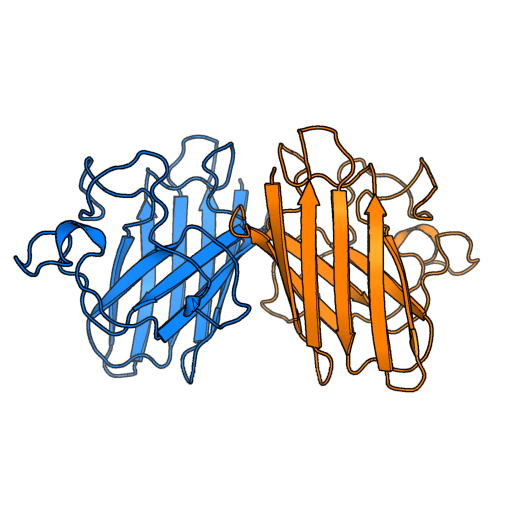7 1 98.12 67 GLY A N 1
ATOM 482 C CA . GLY A 1 67 ? -0.597 21.641 -8.938 1 98.12 67 GLY A CA 1
ATOM 483 C C . GLY A 1 67 ? -0.797 22.891 -8.102 1 98.12 67 GLY A C 1
ATOM 484 O O . GLY A 1 67 ? -0.513 24 -8.555 1 98.12 67 GLY A O 1
ATOM 485 N N . LYS A 1 68 ? -1.343 22.75 -6.891 1 98.38 68 LYS A N 1
ATOM 486 C CA . LYS A 1 68 ? -1.598 23.891 -6.008 1 98.38 68 LYS A CA 1
ATOM 487 C C . LYS A 1 68 ? -0.394 24.172 -5.113 1 98.38 68 LYS A C 1
ATOM 489 O O . LYS A 1 68 ? 0.562 23.391 -5.086 1 98.38 68 LYS A O 1
ATOM 494 N N . THR A 1 69 ? -0.51 25.297 -4.434 1 98.19 69 THR A N 1
ATOM 495 C CA . THR A 1 69 ? 0.48 25.641 -3.414 1 98.19 69 THR A CA 1
ATOM 496 C C . THR A 1 69 ? 0.156 24.938 -2.096 1 98.19 69 THR A C 1
ATOM 498 O O . THR A 1 69 ? -1.006 24.641 -1.818 1 98.19 69 THR A O 1
ATOM 501 N N . HIS A 1 70 ? 1.265 24.703 -1.343 1 98.75 70 HIS A N 1
ATOM 502 C CA . HIS A 1 70 ? 1.072 24.078 -0.036 1 98.75 70 HIS A CA 1
ATOM 503 C C . HIS A 1 70 ? 0.211 24.953 0.867 1 98.75 70 HIS A C 1
ATOM 505 O O . HIS A 1 70 ? 0.346 26.188 0.862 1 98.75 70 HIS A O 1
ATOM 511 N N . GLY A 1 71 ? -0.662 24.297 1.703 1 98.62 71 GLY A N 1
ATOM 512 C CA . GLY A 1 71 ? -1.544 25.062 2.576 1 98.62 71 GLY A CA 1
ATOM 513 C C . GLY A 1 71 ? -2.004 24.266 3.789 1 98.62 71 GLY A C 1
ATOM 514 O O . GLY A 1 71 ? -1.544 23.141 4.02 1 98.62 71 GLY A O 1
ATOM 515 N N . ALA A 1 72 ? -2.871 24.875 4.566 1 98.19 72 ALA A N 1
ATOM 516 C CA . ALA A 1 72 ? -3.449 24.266 5.762 1 98.19 72 ALA A CA 1
ATOM 517 C C . ALA A 1 72 ? -4.637 23.375 5.41 1 98.19 72 ALA A C 1
ATOM 519 O O . ALA A 1 72 ? -5.219 23.516 4.328 1 98.19 72 ALA A O 1
ATOM 520 N N . PRO A 1 73 ? -4.992 22.438 6.328 1 97.75 73 PRO A N 1
ATOM 521 C CA . PRO A 1 73 ? -6.094 21.5 6.07 1 97.75 73 PRO A CA 1
ATOM 522 C C . PRO A 1 73 ? -7.398 22.219 5.711 1 97.75 73 PRO A C 1
ATOM 524 O O . PRO A 1 73 ? -8.203 21.688 4.938 1 97.75 73 PRO A O 1
ATOM 527 N N . ALA A 1 74 ? -7.57 23.391 6.188 1 96.81 74 ALA A N 1
ATOM 528 C CA . ALA A 1 74 ? -8.836 24.094 5.969 1 96.81 74 ALA A CA 1
ATOM 529 C C . ALA A 1 74 ? -8.773 24.969 4.727 1 96.81 74 ALA A C 1
ATOM 531 O O . ALA A 1 74 ? -9.789 25.531 4.305 1 96.81 74 ALA A O 1
ATOM 532 N N . ASP A 1 75 ? -7.617 25.078 4.129 1 97.62 75 ASP A N 1
ATOM 533 C CA . ASP A 1 75 ? -7.449 25.922 2.951 1 97.62 75 ASP A CA 1
ATOM 534 C C . ASP A 1 75 ? -8.008 25.25 1.703 1 97.62 75 ASP A C 1
ATOM 536 O O . ASP A 1 75 ? -7.914 24.016 1.567 1 97.62 75 ASP A O 1
ATOM 540 N N . THR A 1 76 ? -8.555 26.062 0.828 1 95.56 76 THR A N 1
ATOM 541 C CA . THR A 1 76 ? -8.953 25.547 -0.475 1 95.56 76 THR A CA 1
ATOM 542 C C . THR A 1 76 ? -7.746 25.406 -1.399 1 95.56 76 THR A C 1
ATOM 544 O O . THR A 1 76 ? -7.695 24.5 -2.232 1 95.56 76 THR A O 1
ATOM 547 N N . GLU A 1 77 ? -6.879 26.438 -1.27 1 97.31 77 GLU A N 1
ATOM 548 C CA . GLU A 1 77 ? -5.605 26.359 -1.983 1 97.31 77 GLU A CA 1
ATOM 549 C C . GLU A 1 77 ? -4.578 25.562 -1.197 1 97.31 77 GLU A C 1
ATOM 551 O O . GLU A 1 77 ? -3.877 26.094 -0.342 1 97.31 77 GLU A O 1
ATOM 556 N N . ARG A 1 78 ? -4.457 24.281 -1.541 1 98.56 78 ARG A N 1
ATOM 557 C CA . ARG A 1 78 ? -3.512 23.375 -0.908 1 98.56 78 ARG A CA 1
ATOM 558 C C . ARG A 1 78 ? -3.334 22.109 -1.74 1 98.56 78 ARG A C 1
ATOM 560 O O . ARG A 1 78 ? -4.164 21.797 -2.602 1 98.56 78 ARG A O 1
ATOM 567 N N . HIS A 1 79 ? -2.195 21.359 -1.543 1 98.81 79 HIS A N 1
ATOM 568 C CA . HIS A 1 79 ? -2.146 19.984 -2.035 1 98.81 79 HIS A CA 1
ATOM 569 C C . HIS A 1 79 ? -3.287 19.156 -1.46 1 98.81 79 HIS A C 1
ATOM 571 O O . HIS A 1 79 ? -3.736 19.406 -0.339 1 98.81 79 HIS A O 1
ATOM 577 N N . VAL A 1 80 ? -3.662 18.172 -2.139 1 98.75 80 VAL A N 1
ATOM 578 C CA . VAL A 1 80 ? -4.637 17.219 -1.627 1 98.75 80 VAL A CA 1
ATOM 579 C C . VAL A 1 80 ? -4.082 16.531 -0.381 1 98.75 80 VAL A C 1
ATOM 581 O O . VAL A 1 80 ? -4.824 16.25 0.565 1 98.75 80 VAL A O 1
ATOM 584 N N . GLY A 1 81 ? -2.785 16.297 -0.31 1 98.88 81 GLY A N 1
ATOM 585 C CA . GLY A 1 81 ? -2.158 15.523 0.749 1 98.88 81 GLY A CA 1
ATOM 586 C C . GLY A 1 81 ? -1.807 16.359 1.969 1 98.88 81 GLY A C 1
ATOM 587 O O . GLY A 1 81 ? -1.224 15.844 2.928 1 98.88 81 GLY A O 1
ATOM 588 N N . ASP A 1 82 ? -2.098 17.625 2.014 1 98.94 82 ASP A N 1
ATOM 589 C CA . ASP A 1 82 ? -1.7 18.531 3.096 1 98.94 82 ASP A CA 1
ATOM 590 C C . ASP A 1 82 ? -2.625 18.375 4.301 1 98.94 82 ASP A C 1
ATOM 592 O O . ASP A 1 82 ? -3.559 19.172 4.477 1 98.94 82 ASP A O 1
ATOM 596 N N . LEU A 1 83 ? -2.26 17.531 5.262 1 98.88 83 LEU A N 1
ATOM 597 C CA . LEU A 1 83 ? -3.15 17.25 6.383 1 98.88 83 LEU A CA 1
ATOM 598 C C . LEU A 1 83 ? -2.688 17.969 7.641 1 98.88 83 LEU A C 1
ATOM 600 O O . LEU A 1 83 ? -3.203 17.719 8.734 1 98.88 83 LEU A O 1
ATOM 604 N N . GLY A 1 84 ? -1.674 18.812 7.508 1 98.75 84 GLY A N 1
ATOM 605 C CA . GLY A 1 84 ? -1.235 19.641 8.617 1 98.75 84 GLY A CA 1
ATOM 606 C C . GLY A 1 84 ? -0.321 18.922 9.586 1 98.75 84 GLY A C 1
ATOM 607 O O . GLY A 1 84 ? 0.678 18.328 9.18 1 98.75 84 GLY A O 1
ATOM 608 N N . ASN A 1 85 ? -0.637 19 10.891 1 98.88 85 ASN A N 1
ATOM 609 C CA . ASN A 1 85 ? 0.189 18.438 11.953 1 98.88 85 ASN A CA 1
ATOM 610 C C . ASN A 1 85 ? -0.593 17.453 12.812 1 98.88 85 ASN A C 1
ATOM 612 O O . ASN A 1 85 ? -1.801 17.594 13 1 98.88 85 ASN A O 1
ATOM 616 N N . ILE A 1 86 ? 0.091 16.469 13.258 1 98.94 86 ILE A N 1
ATOM 617 C CA . ILE A 1 86 ? -0.35 15.672 14.398 1 98.94 86 ILE A CA 1
ATOM 618 C C . ILE A 1 86 ? 0.502 16 15.617 1 98.94 86 ILE A C 1
ATOM 620 O O . ILE A 1 86 ? 1.646 16.453 15.484 1 98.94 86 ILE A O 1
ATOM 624 N N . THR A 1 87 ? -0.052 15.844 16.781 1 98.94 87 THR A N 1
ATOM 625 C CA . THR A 1 87 ? 0.648 16.25 17.984 1 98.94 87 THR A CA 1
ATOM 626 C C . THR A 1 87 ? 0.963 15.031 18.859 1 98.94 87 THR A C 1
ATOM 628 O O . THR A 1 87 ? 0.056 14.312 19.297 1 98.94 87 THR A O 1
ATOM 631 N N . ALA A 1 88 ? 2.227 14.797 19.078 1 98.94 88 ALA A N 1
ATOM 632 C CA . ALA A 1 88 ? 2.656 13.766 20.016 1 98.94 88 ALA A CA 1
ATOM 633 C C . ALA A 1 88 ? 2.695 14.312 21.453 1 98.94 88 ALA A C 1
ATOM 635 O O . ALA A 1 88 ? 3.232 15.398 21.688 1 98.94 88 ALA A O 1
ATOM 636 N N . ASN A 1 89 ? 2.146 13.594 22.328 1 98.81 89 ASN A N 1
ATOM 637 C CA . ASN A 1 89 ? 2.193 13.992 23.734 1 98.81 89 ASN A CA 1
ATOM 638 C C . ASN A 1 89 ? 3.557 13.695 24.359 1 98.81 89 ASN A C 1
ATOM 640 O O . ASN A 1 89 ? 4.5 13.344 23.641 1 98.81 89 ASN A O 1
ATOM 644 N N . ALA A 1 90 ? 3.656 13.836 25.609 1 98.75 90 ALA A N 1
ATOM 645 C CA . ALA A 1 90 ? 4.922 13.688 26.328 1 98.75 90 ALA A CA 1
ATOM 646 C C . ALA A 1 90 ? 5.465 12.266 26.188 1 98.75 90 ALA A C 1
ATOM 648 O O . ALA A 1 90 ? 6.672 12.047 26.266 1 98.75 90 ALA A O 1
ATOM 649 N N . GLU A 1 91 ? 4.598 11.297 25.984 1 98.62 91 GLU A N 1
ATOM 650 C CA . GLU A 1 91 ? 4.996 9.898 25.844 1 98.62 91 GLU A CA 1
ATOM 651 C C . GLU A 1 91 ? 5.328 9.57 24.391 1 98.62 91 GLU A C 1
ATOM 653 O O . GLU A 1 91 ? 5.66 8.422 24.062 1 98.62 91 GLU A O 1
ATOM 658 N N . GLY A 1 92 ? 5.203 10.523 23.469 1 98.81 92 GLY A N 1
ATOM 659 C CA . GLY A 1 92 ? 5.52 10.32 22.078 1 98.81 92 GLY A CA 1
ATOM 660 C C . GLY A 1 92 ? 4.383 9.695 21.297 1 98.81 92 GLY A C 1
ATOM 661 O O . GLY A 1 92 ? 4.602 9.086 20.234 1 98.81 92 GLY A O 1
ATOM 662 N N . VAL A 1 93 ? 3.184 9.828 21.875 1 98.94 93 VAL A N 1
ATOM 663 C CA . VAL A 1 93 ? 2.01 9.234 21.234 1 98.94 93 VAL A CA 1
ATOM 664 C C . VAL A 1 93 ? 1.165 10.32 20.578 1 98.94 93 VAL A C 1
ATOM 666 O O . VAL A 1 93 ? 0.775 11.289 21.234 1 98.94 93 VAL A O 1
ATOM 669 N N . ALA A 1 94 ? 0.913 10.18 19.328 1 98.94 94 ALA A N 1
ATOM 670 C CA . ALA A 1 94 ? 0.015 11.07 18.594 1 98.94 94 ALA A CA 1
ATOM 671 C C . ALA A 1 94 ? -1.265 10.344 18.188 1 98.94 94 ALA A C 1
ATOM 673 O O . ALA A 1 94 ? -1.213 9.281 17.578 1 98.94 94 ALA A O 1
ATOM 674 N N . VAL A 1 95 ? -2.391 10.891 18.531 1 98.88 95 VAL A N 1
ATOM 675 C CA . VAL A 1 95 ? -3.684 10.414 18.062 1 98.88 95 VAL A CA 1
ATOM 676 C C . VAL A 1 95 ? -4.055 11.117 16.75 1 98.88 95 VAL A C 1
ATOM 678 O O . VAL A 1 95 ? -3.943 12.336 16.656 1 98.88 95 VAL A O 1
ATOM 681 N N . VAL A 1 96 ? -4.375 10.336 15.805 1 98.88 96 VAL A N 1
ATOM 682 C CA . VAL A 1 96 ? -4.836 10.852 14.523 1 98.88 96 VAL A CA 1
ATOM 683 C C . VAL A 1 96 ? -6.363 10.828 14.469 1 98.88 96 VAL A C 1
ATOM 685 O O . VAL A 1 96 ? -6.98 9.781 14.68 1 98.88 96 VAL A O 1
ATOM 688 N N . ASP A 1 97 ? -6.953 11.93 14.266 1 98.88 97 ASP A N 1
ATOM 689 C CA . ASP A 1 97 ? -8.391 12.086 14.086 1 98.88 97 ASP A CA 1
ATOM 690 C C . ASP A 1 97 ? -8.703 13.234 13.125 1 98.88 97 ASP A C 1
ATOM 692 O O . ASP A 1 97 ? -8.898 14.375 13.555 1 98.88 97 ASP A O 1
ATOM 696 N N . ILE A 1 98 ? -8.773 12.93 11.875 1 98.75 98 ILE A N 1
ATOM 697 C CA . ILE A 1 98 ? -8.891 13.898 10.789 1 98.75 98 ILE A CA 1
ATOM 698 C C . ILE A 1 98 ? -10.07 13.531 9.898 1 98.75 98 ILE A C 1
ATOM 700 O O . ILE A 1 98 ? -10.281 12.359 9.578 1 98.75 98 ILE A O 1
ATOM 704 N N . VAL A 1 99 ? -10.914 14.469 9.578 1 98.75 99 VAL A N 1
ATOM 705 C CA . VAL A 1 99 ? -11.891 14.367 8.5 1 98.75 99 VAL A CA 1
ATOM 706 C C . VAL A 1 99 ? -11.531 15.344 7.379 1 98.75 99 VAL A C 1
ATOM 708 O O . VAL A 1 99 ? -11.406 16.547 7.613 1 98.75 99 VAL A O 1
ATOM 711 N N . ASP A 1 100 ? -11.328 14.867 6.211 1 98.75 100 ASP A N 1
ATOM 712 C CA . ASP A 1 100 ? -10.844 15.711 5.125 1 98.75 100 ASP A CA 1
ATOM 713 C C . ASP A 1 100 ? -11.703 15.547 3.875 1 98.75 100 ASP A C 1
ATOM 715 O O . ASP A 1 100 ? -12.008 14.43 3.469 1 98.75 100 ASP A O 1
ATOM 719 N N . ARG A 1 101 ? -12.039 16.578 3.199 1 97.38 101 ARG A N 1
ATOM 720 C CA . ARG A 1 101 ? -12.961 16.547 2.074 1 97.38 101 ARG A CA 1
ATOM 721 C C . ARG A 1 101 ? -12.219 16.422 0.751 1 97.38 101 ARG A C 1
ATOM 723 O O . ARG A 1 101 ? -12.82 16.125 -0.283 1 97.38 101 ARG A O 1
ATOM 730 N N . GLN A 1 102 ? -10.938 16.672 0.776 1 98.12 102 GLN A N 1
ATOM 731 C CA . GLN A 1 102 ? -10.211 16.578 -0.485 1 98.12 102 GLN A CA 1
ATOM 732 C C . GLN A 1 102 ? -9.664 15.18 -0.716 1 98.12 102 GLN A C 1
ATOM 734 O O . GLN A 1 102 ? -9.344 14.812 -1.848 1 98.12 102 GLN A O 1
ATOM 739 N N . LEU A 1 103 ? -9.477 14.391 0.31 1 98.69 103 LEU A N 1
ATOM 740 C CA . LEU A 1 103 ? -9.055 13 0.146 1 98.69 103 LEU A CA 1
ATOM 741 C C . LEU A 1 103 ? -10.164 12.172 -0.491 1 98.69 103 LEU A C 1
ATOM 743 O O . LEU A 1 103 ? -11.344 12.492 -0.351 1 98.69 103 LEU A O 1
ATOM 747 N N . SER A 1 104 ? -9.742 11.172 -1.162 1 98.5 104 SER A N 1
ATOM 748 C CA . SER A 1 104 ? -10.664 10.172 -1.688 1 98.5 104 SER A CA 1
ATOM 749 C C . SER A 1 104 ? -10.047 8.773 -1.646 1 98.5 104 SER A C 1
ATOM 751 O O . SER A 1 104 ? -8.859 8.609 -1.926 1 98.5 104 SER A O 1
ATOM 753 N N . LEU A 1 105 ? -10.883 7.766 -1.364 1 98.06 105 LEU A N 1
ATOM 754 C CA . LEU A 1 105 ? -10.438 6.379 -1.421 1 98.06 105 LEU A CA 1
ATOM 755 C C . LEU A 1 105 ? -10.875 5.723 -2.727 1 98.06 105 LEU A C 1
ATOM 757 O O . LEU A 1 105 ? -10.617 4.535 -2.945 1 98.06 105 LEU A O 1
ATOM 761 N N . THR A 1 106 ? -11.484 6.512 -3.561 1 95.62 106 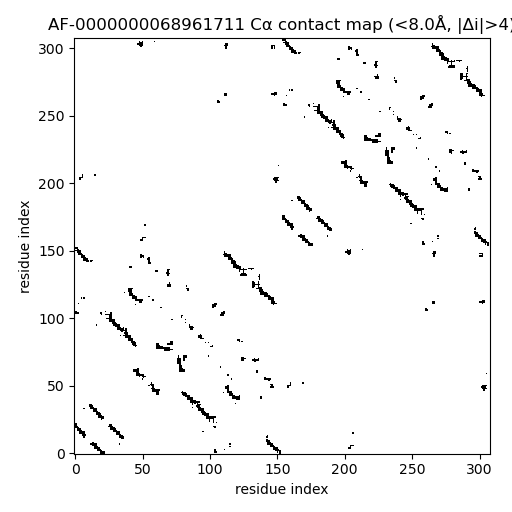THR A N 1
ATOM 762 C CA . THR A 1 106 ? -12.008 5.988 -4.816 1 95.62 106 THR A CA 1
ATOM 763 C C . THR A 1 106 ? -11.695 6.938 -5.969 1 95.62 106 THR A C 1
ATOM 765 O O . THR A 1 106 ? -11.344 8.102 -5.746 1 95.62 106 THR A O 1
ATOM 768 N N . GLY A 1 107 ? -11.742 6.324 -7.156 1 93.75 107 GLY A N 1
ATOM 769 C CA . GLY A 1 107 ? -11.664 7.164 -8.344 1 93.75 107 GLY A CA 1
ATOM 770 C C . GLY A 1 107 ? -10.234 7.535 -8.711 1 93.75 107 GLY A C 1
ATOM 771 O O . GLY A 1 107 ? -9.281 6.992 -8.148 1 93.75 107 GLY A O 1
ATOM 772 N N . GLN A 1 108 ? -10.094 8.422 -9.641 1 92.56 108 GLN A N 1
ATOM 773 C CA . GLN A 1 108 ? -8.82 8.75 -10.273 1 92.56 108 GLN A CA 1
ATOM 774 C C . GLN A 1 108 ? -7.879 9.43 -9.289 1 92.56 108 GLN A C 1
ATOM 776 O O . GLN A 1 108 ? -6.656 9.344 -9.43 1 92.56 108 GLN A O 1
ATOM 781 N N . TYR A 1 109 ? -8.438 10.07 -8.289 1 96.69 109 TYR A N 1
ATOM 782 C CA . TYR A 1 109 ? -7.594 10.805 -7.359 1 96.69 109 TYR A CA 1
ATOM 783 C C . TYR A 1 109 ? -7.52 10.094 -6.012 1 96.69 109 TYR A C 1
ATOM 785 O O . TYR A 1 109 ? -7.266 10.727 -4.984 1 96.69 109 TYR A O 1
ATOM 793 N N . SER A 1 110 ? -7.855 8.805 -6.047 1 98.06 110 SER A N 1
ATOM 794 C CA . SER A 1 110 ? -7.781 7.996 -4.836 1 98.06 110 SER A CA 1
ATOM 795 C C . SER A 1 110 ? -6.391 8.07 -4.211 1 98.06 110 SER A C 1
ATOM 797 O O . SER A 1 110 ? -5.383 8.07 -4.926 1 98.06 110 SER A O 1
ATOM 799 N N . ILE A 1 111 ? -6.301 8.031 -2.883 1 98.81 111 ILE A N 1
ATOM 800 C CA . ILE A 1 111 ? -5.008 8.039 -2.211 1 98.81 111 ILE A CA 1
ATOM 801 C C . ILE A 1 111 ? -4.574 6.605 -1.899 1 98.81 111 ILE A C 1
ATOM 803 O O . ILE A 1 111 ? -3.494 6.383 -1.35 1 98.81 111 ILE A O 1
ATOM 807 N N . VAL A 1 112 ? -5.41 5.598 -2.258 1 98.62 112 VAL A N 1
ATOM 808 C CA . VAL A 1 112 ? -5.008 4.203 -2.117 1 98.62 112 VAL A CA 1
ATOM 809 C C . VAL A 1 112 ? -3.73 3.953 -2.918 1 98.62 112 VAL A C 1
ATOM 811 O O . VAL A 1 112 ? -3.605 4.41 -4.059 1 98.62 112 VAL A O 1
ATOM 814 N N . GLY A 1 113 ? -2.789 3.225 -2.279 1 98.81 113 GLY A N 1
ATOM 815 C CA . GLY A 1 113 ? -1.521 2.939 -2.928 1 98.81 113 GLY A CA 1
ATOM 816 C C . GLY A 1 113 ? -0.491 4.035 -2.734 1 98.81 113 GLY A C 1
ATOM 817 O O . GLY A 1 113 ? 0.672 3.877 -3.111 1 98.81 113 GLY A O 1
ATOM 818 N N . ARG A 1 114 ? -0.88 5.148 -2.205 1 98.88 114 ARG A N 1
ATOM 819 C CA . ARG A 1 114 ? 0.031 6.223 -1.827 1 98.88 114 ARG A CA 1
ATOM 820 C C . ARG A 1 114 ? 0.49 6.07 -0.381 1 98.88 114 ARG A C 1
ATOM 822 O O . ARG A 1 114 ? 0.299 5.016 0.228 1 98.88 114 ARG A O 1
ATOM 829 N N . ALA A 1 115 ? 1.186 7.117 0.154 1 98.94 115 ALA A N 1
ATOM 830 C CA . ALA A 1 115 ? 1.76 6.891 1.478 1 98.94 115 ALA A CA 1
ATOM 831 C C . ALA A 1 115 ? 1.416 8.031 2.428 1 98.94 115 ALA A C 1
ATOM 833 O O . ALA A 1 115 ? 1.444 9.203 2.037 1 98.94 115 ALA A O 1
ATOM 834 N N . PHE A 1 116 ? 1.079 7.66 3.625 1 98.94 116 PHE A N 1
ATOM 835 C CA . PHE A 1 116 ? 1.213 8.625 4.711 1 98.94 116 PHE A CA 1
ATOM 836 C C . PHE A 1 116 ? 2.678 8.82 5.082 1 98.94 116 PHE A C 1
ATOM 838 O O . PHE A 1 116 ? 3.449 7.863 5.121 1 98.94 116 PHE A O 1
ATOM 845 N N . VAL A 1 117 ? 3.021 10.055 5.355 1 98.94 117 VAL A N 1
ATOM 846 C CA . VAL A 1 117 ? 4.359 10.375 5.844 1 98.94 117 VAL A CA 1
ATOM 847 C C . VAL A 1 117 ? 4.262 11.281 7.066 1 98.94 117 VAL A C 1
ATOM 849 O O . VAL A 1 117 ? 3.52 12.266 7.055 1 98.94 117 VAL A O 1
ATOM 852 N N . VAL A 1 118 ? 4.941 10.898 8.109 1 98.94 118 VAL A N 1
ATOM 853 C CA . VAL A 1 118 ? 5.129 11.727 9.297 1 98.94 118 VAL A CA 1
ATOM 854 C C . VAL A 1 118 ? 6.496 12.398 9.242 1 98.94 118 VAL A C 1
ATOM 856 O O . VAL A 1 118 ? 7.516 11.734 9.039 1 98.94 118 VAL A O 1
ATOM 859 N N . HIS A 1 119 ? 6.48 13.688 9.438 1 98.88 119 HIS A N 1
ATOM 860 C CA . HIS A 1 119 ? 7.723 14.453 9.383 1 98.88 119 HIS A CA 1
ATOM 861 C C . HIS A 1 119 ? 8.266 14.719 10.781 1 98.88 119 HIS A C 1
ATOM 863 O O . HIS A 1 119 ? 7.535 14.594 11.766 1 98.88 119 HIS A O 1
ATOM 869 N N . GLU A 1 120 ? 9.531 15.039 10.828 1 98.38 120 GLU A N 1
ATOM 870 C CA . GLU A 1 120 ? 10.211 15.273 12.102 1 98.38 120 GLU A CA 1
ATOM 871 C C . GLU A 1 120 ? 9.805 16.609 12.711 1 98.38 120 GLU A C 1
ATOM 873 O O . GLU A 1 120 ? 9.742 16.734 13.938 1 98.38 120 GLU A O 1
ATOM 878 N N . GLY A 1 121 ? 9.523 17.609 11.914 1 98.25 121 GLY A N 1
ATOM 879 C CA . GLY A 1 121 ? 9.258 18.953 12.398 1 98.25 121 GLY A CA 1
ATOM 880 C C . GLY A 1 121 ? 7.824 19.391 12.148 1 98.25 121 GLY A C 1
ATOM 881 O O . GLY A 1 121 ? 7.016 18.641 11.617 1 98.25 121 GLY A O 1
ATOM 882 N N . VAL A 1 122 ? 7.562 20.656 12.602 1 98.75 122 VAL A N 1
ATOM 883 C CA . VAL A 1 122 ? 6.246 21.266 12.484 1 98.75 122 VAL A CA 1
ATOM 884 C C . VAL A 1 122 ? 6.031 21.734 11.047 1 98.75 122 VAL A C 1
ATOM 886 O O . VAL A 1 122 ? 6.918 22.359 10.445 1 98.75 122 VAL A O 1
ATOM 889 N N . ASP A 1 123 ? 4.926 21.359 10.461 1 98.88 123 ASP A N 1
ATOM 890 C CA . ASP A 1 123 ? 4.465 21.984 9.234 1 98.88 123 ASP A CA 1
ATOM 891 C C . ASP A 1 123 ? 4.008 23.422 9.492 1 98.88 123 ASP A C 1
ATOM 893 O O . ASP A 1 123 ? 3.117 23.656 10.312 1 98.88 123 ASP A O 1
ATOM 897 N N . ASP A 1 124 ? 4.535 24.359 8.805 1 98.75 124 ASP A N 1
ATOM 898 C CA . ASP A 1 124 ? 4.172 25.75 9.047 1 98.75 124 ASP A CA 1
ATOM 899 C C . ASP A 1 124 ? 2.969 26.156 8.203 1 98.75 124 ASP A C 1
ATOM 901 O O . ASP A 1 124 ? 2.604 27.344 8.164 1 98.75 124 ASP A O 1
ATOM 905 N N . LEU A 1 125 ? 2.375 25.25 7.422 1 98.5 125 LEU A N 1
ATOM 906 C CA . LEU A 1 125 ? 1.1 25.359 6.727 1 98.5 125 LEU A CA 1
ATOM 907 C C . LEU A 1 125 ? 1.188 26.375 5.594 1 98.5 125 LEU A C 1
ATOM 909 O O . LEU A 1 125 ? 0.186 27 5.227 1 98.5 125 LEU A O 1
ATOM 913 N N . GLY A 1 126 ? 2.391 26.578 5.164 1 97.75 126 GLY A N 1
ATOM 914 C CA . GLY A 1 126 ? 2.586 27.547 4.086 1 97.75 126 GLY A CA 1
ATOM 915 C C . GLY A 1 126 ? 2.592 28.984 4.559 1 97.75 126 GLY A C 1
ATOM 916 O O . GLY A 1 126 ? 2.5 29.906 3.75 1 97.75 126 GLY A O 1
ATOM 917 N N . LYS A 1 127 ? 2.801 29.172 5.84 1 96.75 127 LYS A N 1
ATOM 918 C CA . LYS A 1 127 ? 2.66 30.5 6.406 1 96.75 127 LYS A CA 1
ATOM 919 C C . LYS A 1 127 ? 3.947 30.953 7.098 1 96.75 127 LYS A C 1
ATOM 921 O O . LYS A 1 127 ? 4.008 32.031 7.676 1 96.75 127 LYS A O 1
ATOM 926 N N . GLY A 1 128 ? 5.047 30.25 7.254 1 92.94 128 GLY A N 1
ATOM 927 C CA . GLY A 1 128 ? 6.234 30.469 8.062 1 92.94 128 GLY A CA 1
ATOM 928 C C . GLY A 1 128 ? 7.242 31.391 7.402 1 92.94 128 GLY A C 1
ATOM 929 O O . GLY A 1 128 ? 8.156 31.891 8.062 1 92.94 128 GLY A O 1
ATOM 930 N N . GLY A 1 129 ? 7.316 31.625 6.047 1 93.19 129 GLY A N 1
ATOM 931 C CA . GLY A 1 129 ? 8.25 32.5 5.367 1 93.19 129 GLY A CA 1
ATOM 932 C C . GLY A 1 129 ? 9.5 31.781 4.879 1 93.19 129 GLY A C 1
ATOM 933 O O . GLY A 1 129 ? 10.273 32.344 4.098 1 93.19 129 GLY A O 1
ATOM 934 N N . HIS A 1 130 ? 9.789 30.656 5.434 1 95.56 130 HIS A N 1
ATOM 935 C CA . HIS A 1 130 ? 10.914 29.875 4.945 1 95.56 130 HIS A CA 1
ATOM 936 C C . HIS A 1 130 ? 10.742 29.516 3.473 1 95.56 130 HIS A C 1
ATOM 938 O O . HIS A 1 130 ? 9.617 29.422 2.982 1 95.56 130 HIS A O 1
ATOM 944 N N . GLU A 1 131 ? 11.781 29.266 2.764 1 96.75 131 GLU A N 1
ATOM 945 C CA . GLU A 1 131 ? 11.742 28.984 1.329 1 96.75 131 GLU A CA 1
ATOM 946 C C . GLU A 1 131 ? 10.938 27.734 1.024 1 96.75 131 GLU A C 1
ATOM 948 O O . GLU A 1 131 ? 10.328 27.625 -0.039 1 96.75 131 GLU A O 1
ATOM 953 N N . LEU A 1 132 ? 10.867 26.797 1.93 1 97.06 132 LEU A N 1
ATOM 954 C CA . LEU A 1 132 ? 10.156 25.531 1.701 1 97.06 132 LEU A CA 1
ATOM 955 C C . LEU A 1 132 ? 8.711 25.641 2.162 1 97.06 132 LEU A C 1
ATOM 957 O O . LEU A 1 132 ? 7.93 24.703 1.973 1 97.06 132 LEU A O 1
ATOM 961 N N . SER A 1 133 ? 8.32 26.703 2.781 1 98.12 133 SER A N 1
ATOM 962 C CA . SER A 1 133 ? 7 26.891 3.375 1 98.12 133 SER A CA 1
ATOM 963 C C . SER A 1 133 ? 5.898 26.641 2.35 1 98.12 133 SER A C 1
ATOM 965 O O . SER A 1 133 ? 4.988 25.844 2.586 1 98.12 133 SER A O 1
ATOM 967 N N . LYS A 1 134 ? 6.035 27.156 1.156 1 97.06 134 LYS A N 1
ATOM 968 C CA . LYS A 1 134 ? 4.969 27.141 0.159 1 97.06 134 LYS A CA 1
ATOM 969 C C . LYS A 1 134 ? 5.023 25.875 -0.687 1 97.06 134 LYS A C 1
ATOM 971 O O . LYS A 1 134 ? 4.148 25.641 -1.522 1 97.06 134 LYS A O 1
ATOM 976 N N . THR A 1 135 ? 6.031 25.094 -0.471 1 97.56 135 THR A N 1
ATOM 977 C CA . THR A 1 135 ? 6.141 23.859 -1.252 1 97.56 135 THR A CA 1
ATOM 978 C C . THR A 1 135 ? 5.859 22.641 -0.381 1 97.56 135 THR A C 1
ATOM 980 O O . THR A 1 135 ? 5.152 21.719 -0.803 1 97.56 135 THR A O 1
ATOM 983 N N . THR A 1 136 ? 6.379 22.703 0.884 1 97.5 136 THR A N 1
ATOM 984 C CA . THR A 1 136 ? 6.25 21.5 1.686 1 97.5 136 THR A CA 1
ATOM 985 C C . THR A 1 136 ? 5.824 21.828 3.111 1 97.5 136 THR A C 1
ATOM 987 O O . THR A 1 136 ? 5.695 20.938 3.955 1 97.5 136 THR A O 1
ATOM 990 N N . GLY A 1 137 ? 5.707 23.125 3.457 1 98.44 137 GLY A N 1
ATOM 991 C CA . GLY A 1 137 ? 5.375 23.531 4.812 1 98.44 137 GLY A CA 1
ATOM 992 C C . GLY A 1 137 ? 6.566 23.516 5.754 1 98.44 137 GLY A C 1
ATOM 993 O O . GLY A 1 137 ? 6.418 23.703 6.961 1 98.44 137 GLY A O 1
ATOM 994 N N . ASN A 1 138 ? 7.77 23.172 5.203 1 98.38 138 ASN A N 1
ATOM 995 C CA . ASN A 1 138 ? 9.008 23.188 5.969 1 98.38 138 ASN A CA 1
ATOM 996 C C . ASN A 1 138 ? 8.93 22.25 7.176 1 98.38 138 ASN A C 1
ATOM 998 O O . ASN A 1 138 ? 9.305 22.625 8.289 1 98.38 138 ASN A O 1
ATOM 1002 N N . ALA A 1 139 ? 8.445 21.078 6.977 1 98.12 139 ALA A N 1
ATOM 1003 C CA . ALA A 1 139 ? 8.18 20.188 8.102 1 98.12 139 ALA A CA 1
ATOM 1004 C C . ALA A 1 139 ? 9.391 19.312 8.406 1 98.12 139 ALA A C 1
ATOM 1006 O O . ALA A 1 139 ? 9.352 18.484 9.32 1 98.12 139 ALA A O 1
ATOM 1007 N N . GLY A 1 140 ? 10.508 19.406 7.602 1 97.81 140 GLY A N 1
ATOM 1008 C CA . GLY A 1 140 ? 11.734 18.672 7.891 1 97.81 140 GLY A CA 1
ATOM 1009 C C . GLY A 1 140 ? 11.711 17.25 7.383 1 97.81 140 GLY A C 1
ATOM 1010 O O . GLY A 1 140 ? 10.977 16.922 6.449 1 97.81 140 GLY A O 1
ATOM 1011 N N . GLY A 1 141 ? 12.586 16.375 7.906 1 98.25 141 GLY A N 1
ATOM 1012 C CA . GLY A 1 141 ? 12.805 15.016 7.422 1 98.25 141 GLY A CA 1
ATOM 1013 C C . GLY A 1 141 ? 11.602 14.109 7.637 1 98.25 141 GLY A C 1
ATOM 1014 O O . GLY A 1 141 ? 10.695 14.445 8.398 1 98.25 141 GLY A O 1
ATOM 1015 N N . ARG A 1 142 ? 11.594 13.031 6.945 1 98.88 142 ARG A N 1
ATOM 1016 C CA . ARG A 1 142 ? 10.562 12.008 7.039 1 98.88 142 ARG A CA 1
ATOM 1017 C C . ARG A 1 142 ? 10.93 10.945 8.078 1 98.88 142 ARG A C 1
ATOM 1019 O O . ARG A 1 142 ? 11.938 10.25 7.922 1 98.88 142 ARG A O 1
ATOM 1026 N N . VAL A 1 143 ? 10.133 10.773 9.141 1 98.81 143 VAL A N 1
ATOM 1027 C CA . VAL A 1 143 ? 10.578 9.922 10.234 1 98.81 143 VAL A CA 1
ATOM 1028 C C . VAL A 1 143 ? 9.859 8.57 10.156 1 98.81 143 VAL A C 1
ATOM 1030 O O . VAL A 1 143 ? 10.344 7.57 10.688 1 98.81 143 VAL A O 1
ATOM 1033 N N . ALA A 1 144 ? 8.695 8.516 9.547 1 98.94 144 ALA A N 1
ATOM 1034 C CA . ALA A 1 144 ? 7.941 7.281 9.367 1 98.94 144 ALA A CA 1
ATOM 1035 C C . ALA A 1 144 ? 6.957 7.398 8.211 1 98.94 144 ALA A C 1
ATOM 1037 O O . ALA A 1 144 ? 6.555 8.508 7.844 1 98.94 144 ALA A O 1
ATOM 1038 N N . CYS A 1 145 ? 6.609 6.316 7.66 1 98.94 145 CYS A N 1
ATOM 1039 C CA . CYS A 1 145 ? 5.645 6.297 6.566 1 98.94 145 CYS A CA 1
ATOM 1040 C C . CYS A 1 145 ? 5.012 4.918 6.422 1 98.94 145 CYS A C 1
ATOM 1042 O O . CYS A 1 145 ? 5.391 3.98 7.125 1 98.94 145 CYS A O 1
ATOM 1044 N N . GLY A 1 146 ? 4.059 4.797 5.648 1 98.88 146 GLY A N 1
ATOM 1045 C CA . GLY A 1 146 ? 3.396 3.559 5.277 1 98.88 146 GLY A CA 1
ATOM 1046 C C . GLY A 1 146 ? 2.535 3.691 4.035 1 98.88 146 GLY A C 1
ATOM 1047 O O . GLY A 1 146 ? 2.031 4.777 3.734 1 98.88 146 GLY A O 1
ATOM 1048 N N . VAL A 1 147 ? 2.361 2.611 3.338 1 98.94 147 VAL A N 1
ATOM 1049 C CA . VAL A 1 147 ? 1.519 2.574 2.146 1 98.94 147 VAL A CA 1
ATOM 1050 C C . VAL A 1 147 ? 0.056 2.408 2.553 1 98.94 147 VAL A C 1
ATOM 1052 O O . VAL A 1 147 ? -0.265 1.595 3.422 1 98.94 147 VAL A O 1
ATOM 1055 N N . ILE A 1 148 ? -0.814 3.203 1.944 1 98.94 148 ILE A N 1
ATOM 1056 C CA . ILE A 1 148 ? -2.246 3.131 2.213 1 98.94 148 ILE A CA 1
ATOM 1057 C C . ILE A 1 148 ? -2.861 1.974 1.429 1 98.94 148 ILE A C 1
ATOM 1059 O O . ILE A 1 148 ? -2.93 2.018 0.198 1 98.94 148 ILE A O 1
ATOM 1063 N N . GLY A 1 149 ? -3.244 0.977 2.137 1 98.88 149 GLY A N 1
ATOM 1064 C CA . GLY A 1 149 ? -3.857 -0.199 1.539 1 98.88 149 GLY A CA 1
ATOM 1065 C C . GLY A 1 149 ? -5.367 -0.228 1.694 1 98.88 149 GLY A C 1
ATOM 1066 O O . GLY A 1 149 ? -5.938 0.587 2.422 1 98.88 149 GLY A O 1
ATOM 1067 N N . LEU A 1 150 ? -5.941 -1.146 0.956 1 98.62 150 LEU A N 1
ATOM 1068 C CA . LEU A 1 150 ? -7.371 -1.395 1.092 1 98.62 150 LEU A CA 1
ATOM 1069 C C . LEU A 1 150 ? -7.66 -2.254 2.318 1 98.62 150 LEU A C 1
ATOM 1071 O O . LEU A 1 150 ? -6.945 -3.223 2.584 1 98.62 150 LEU A O 1
ATOM 1075 N N . GLY A 1 151 ? -8.594 -1.834 3.121 1 97.12 151 GLY A N 1
ATOM 1076 C CA . GLY A 1 151 ? -9.047 -2.602 4.273 1 97.12 151 GLY A CA 1
ATOM 1077 C C . GLY A 1 151 ? -10.289 -3.422 3.998 1 97.12 151 GLY A C 1
ATOM 1078 O O . GLY A 1 151 ? -10.836 -3.373 2.895 1 97.12 151 GLY A O 1
ATOM 1079 N N . SER A 1 152 ? -10.617 -4.336 4.98 1 87.75 152 SER A N 1
ATOM 1080 C CA . SER A 1 152 ? -11.844 -5.121 4.867 1 87.75 152 SER A CA 1
ATOM 1081 C C . SER A 1 152 ? -13.078 -4.266 5.125 1 87.75 152 SER A C 1
ATOM 1083 O O . SER A 1 152 ? -13.047 -3.367 5.969 1 87.75 152 SER A O 1
ATOM 1085 N N . ALA A 1 153 ? -13.938 -4.25 4.148 1 65.69 153 ALA A N 1
ATOM 1086 C CA . ALA A 1 153 ? -15.203 -3.566 4.414 1 65.69 153 ALA A CA 1
ATOM 1087 C C . ALA A 1 153 ? -15.898 -4.152 5.641 1 65.69 153 ALA A C 1
ATOM 1089 O O . ALA A 1 153 ? -15.969 -5.375 5.793 1 65.69 153 ALA A O 1
ATOM 1090 N N . GLN A 1 154 ? -15.688 -3.717 6.961 1 44.03 154 GLN A N 1
ATOM 1091 C CA . GLN A 1 154 ? -16.5 -4.281 8.039 1 44.03 154 GLN A CA 1
ATOM 1092 C C . GLN A 1 154 ? -17.984 -4.254 7.691 1 44.03 154 GLN A C 1
ATOM 1094 O O . GLN A 1 154 ? -18.438 -3.352 6.988 1 44.03 154 GLN A O 1
ATOM 1099 N N . MET B 1 1 ? 1.87 5.324 -18.875 1 90.38 1 MET B N 1
ATOM 1100 C CA . MET B 1 1 ? 2.318 4.086 -18.234 1 90.38 1 MET B CA 1
ATOM 1101 C C . MET B 1 1 ? 2.166 4.16 -16.719 1 90.38 1 MET B C 1
ATOM 1103 O O . MET B 1 1 ? 2.605 5.129 -16.094 1 90.38 1 MET B O 1
ATOM 1107 N N . ARG B 1 2 ? 1.396 3.176 -16.188 1 95.19 2 ARG B N 1
ATOM 1108 C CA . ARG B 1 2 ? 1.232 3.09 -14.734 1 95.19 2 ARG B CA 1
ATOM 1109 C C . ARG B 1 2 ? 2.266 2.15 -14.117 1 95.19 2 ARG B C 1
ATOM 1111 O O . ARG B 1 2 ? 2.545 1.083 -14.672 1 95.19 2 ARG B O 1
ATOM 1118 N N . LYS B 1 3 ? 2.859 2.652 -13 1 98.19 3 LYS B N 1
ATOM 1119 C CA . LYS B 1 3 ? 3.859 1.847 -12.305 1 98.19 3 LYS B CA 1
ATOM 1120 C C . LYS B 1 3 ? 3.416 1.53 -10.883 1 98.19 3 LYS B C 1
ATOM 1122 O O . LYS B 1 3 ? 2.789 2.361 -10.219 1 98.19 3 LYS B O 1
ATOM 1127 N N . GLY B 1 4 ? 3.684 0.314 -10.516 1 98.69 4 GLY B N 1
ATOM 1128 C CA . GLY B 1 4 ? 3.498 -0.118 -9.141 1 98.69 4 GLY B CA 1
ATOM 1129 C C . GLY B 1 4 ? 4.766 -0.657 -8.508 1 98.69 4 GLY B C 1
ATOM 1130 O O . GLY B 1 4 ? 5.734 -0.964 -9.211 1 98.69 4 GLY B O 1
ATOM 1131 N N . VAL B 1 5 ? 4.762 -0.672 -7.262 1 98.88 5 VAL B N 1
ATOM 1132 C CA . VAL B 1 5 ? 5.883 -1.178 -6.48 1 98.88 5 VAL B CA 1
ATOM 1133 C C . VAL B 1 5 ? 5.367 -1.858 -5.215 1 98.88 5 VAL B C 1
ATOM 1135 O O . VAL B 1 5 ? 4.371 -1.424 -4.629 1 98.88 5 VAL B O 1
ATOM 1138 N N . CYS B 1 6 ? 6.027 -2.879 -4.793 1 98.88 6 CYS B N 1
ATOM 1139 C CA . CYS B 1 6 ? 5.664 -3.635 -3.602 1 98.88 6 CYS B CA 1
ATOM 1140 C C . CYS B 1 6 ? 6.902 -4.168 -2.893 1 98.88 6 CYS B C 1
ATOM 1142 O O . CYS B 1 6 ? 7.652 -4.969 -3.459 1 98.88 6 CYS B O 1
ATOM 1144 N N . VAL B 1 7 ? 7.16 -3.652 -1.729 1 98.88 7 VAL B N 1
ATOM 1145 C CA . VAL B 1 7 ? 8.188 -4.215 -0.863 1 98.88 7 VAL B CA 1
ATOM 1146 C C . VAL B 1 7 ? 7.621 -5.395 -0.082 1 98.88 7 VAL B C 1
ATOM 1148 O O . VAL B 1 7 ? 6.652 -5.246 0.665 1 98.88 7 VAL B O 1
ATOM 1151 N N . ILE B 1 8 ? 8.211 -6.543 -0.287 1 98.88 8 ILE B N 1
ATOM 1152 C CA . ILE B 1 8 ? 7.754 -7.785 0.335 1 98.88 8 ILE B CA 1
ATOM 1153 C C . ILE B 1 8 ? 8.555 -8.039 1.613 1 98.88 8 ILE B C 1
ATOM 1155 O O . ILE B 1 8 ? 9.781 -7.93 1.619 1 98.88 8 ILE B O 1
ATOM 1159 N N . ARG B 1 9 ? 7.816 -8.375 2.658 1 98.44 9 ARG B N 1
ATOM 1160 C CA . ARG B 1 9 ? 8.469 -8.633 3.939 1 98.44 9 ARG B CA 1
ATOM 1161 C C . ARG B 1 9 ? 7.855 -9.852 4.621 1 98.44 9 ARG B C 1
ATOM 1163 O O . ARG B 1 9 ? 6.641 -10.055 4.574 1 98.44 9 ARG B O 1
ATOM 1170 N N . GLY B 1 10 ? 8.586 -10.656 5.25 1 98.44 10 GLY B N 1
ATOM 1171 C CA . GLY B 1 10 ? 8.297 -11.773 6.137 1 98.44 10 GLY B CA 1
ATOM 1172 C C . GLY B 1 10 ? 9.453 -12.125 7.051 1 98.44 10 GLY B C 1
ATOM 1173 O O . GLY B 1 10 ? 10.469 -11.43 7.078 1 98.44 10 GLY B O 1
ATOM 1174 N N . GLU B 1 11 ? 9.227 -13.062 7.934 1 97.94 11 GLU B N 1
ATOM 1175 C CA . GLU B 1 11 ? 10.312 -13.516 8.797 1 97.94 11 GLU B CA 1
ATOM 1176 C C . GLU B 1 11 ? 11.461 -14.102 7.977 1 97.94 11 GLU B C 1
ATOM 1178 O O . GLU B 1 11 ? 11.383 -15.234 7.504 1 97.94 11 GLU B O 1
ATOM 1183 N N . GLY B 1 12 ? 12.5 -13.336 7.801 1 98.31 12 GLY B N 1
ATOM 1184 C CA . GLY B 1 12 ? 13.664 -13.773 7.039 1 98.31 12 GLY B CA 1
ATOM 1185 C C . GLY B 1 12 ? 13.453 -13.703 5.539 1 98.31 12 GLY B C 1
ATOM 1186 O O . GLY B 1 12 ? 14.312 -14.125 4.766 1 98.31 12 GLY B O 1
ATOM 1187 N N . VAL B 1 13 ? 12.32 -13.359 5.133 1 98.88 13 VAL B N 1
ATOM 1188 C CA . VAL B 1 13 ? 11.984 -13.258 3.717 1 98.88 13 VAL B CA 1
ATOM 1189 C C . VAL B 1 13 ? 11.797 -11.789 3.334 1 98.88 13 VAL B C 1
ATOM 1191 O O . VAL B 1 13 ? 11.148 -11.031 4.055 1 98.88 13 VAL B O 1
ATOM 1194 N N . HIS B 1 14 ? 12.414 -11.352 2.293 1 98.81 14 HIS B N 1
ATOM 1195 C CA . HIS B 1 14 ? 12.266 -9.984 1.803 1 98.81 14 HIS B CA 1
ATOM 1196 C C . HIS B 1 14 ? 12.359 -9.93 0.281 1 98.81 14 HIS B C 1
ATOM 1198 O O . HIS B 1 14 ? 12.906 -10.844 -0.344 1 98.81 14 HIS B O 1
ATOM 1204 N N . GLY B 1 15 ? 11.789 -8.914 -0.297 1 98.88 15 GLY B N 1
ATOM 1205 C CA . GLY B 1 15 ? 11.859 -8.789 -1.743 1 98.88 15 GLY B CA 1
ATOM 1206 C C . GLY B 1 15 ? 11.258 -7.496 -2.258 1 98.88 15 GLY B C 1
ATOM 1207 O O . GLY B 1 15 ? 10.672 -6.727 -1.489 1 98.88 15 GLY B O 1
ATOM 1208 N N . LEU B 1 16 ? 11.516 -7.277 -3.49 1 98.88 16 LEU B N 1
ATOM 1209 C CA . LEU B 1 16 ? 10.969 -6.137 -4.219 1 98.88 16 LEU B CA 1
ATOM 1210 C C . LEU B 1 16 ? 10.328 -6.582 -5.527 1 98.88 16 LEU B C 1
ATOM 1212 O O . LEU B 1 16 ? 10.945 -7.305 -6.316 1 98.88 16 LEU B O 1
ATOM 1216 N N . VAL B 1 17 ? 9.117 -6.219 -5.648 1 98.88 17 VAL B N 1
ATOM 1217 C CA . VAL B 1 17 ? 8.367 -6.496 -6.867 1 98.88 17 VAL B CA 1
ATOM 1218 C C . VAL B 1 17 ? 7.906 -5.184 -7.5 1 98.88 17 VAL B C 1
ATOM 1220 O O . VAL B 1 17 ? 7.398 -4.301 -6.805 1 98.88 17 VAL B O 1
ATOM 1223 N N . THR B 1 18 ? 8.094 -5.012 -8.766 1 98.81 18 THR B N 1
ATOM 1224 C CA . THR B 1 18 ? 7.633 -3.842 -9.5 1 98.81 18 THR B CA 1
ATOM 1225 C C . THR B 1 18 ? 6.609 -4.238 -10.562 1 98.81 18 THR B C 1
ATOM 1227 O O . THR B 1 18 ? 6.641 -5.359 -11.078 1 98.81 18 THR B O 1
ATOM 1230 N N . LEU B 1 19 ? 5.742 -3.332 -10.852 1 98.81 19 LEU B N 1
ATOM 1231 C CA . LEU B 1 19 ? 4.672 -3.561 -11.812 1 98.81 19 LEU B CA 1
ATOM 1232 C C . LEU B 1 19 ? 4.613 -2.432 -12.836 1 98.81 19 LEU B C 1
ATOM 1234 O O . LEU B 1 19 ? 4.902 -1.277 -12.516 1 98.81 19 LEU B O 1
ATOM 1238 N N . SER B 1 20 ? 4.188 -2.777 -14.008 1 98.56 20 SER B N 1
ATOM 1239 C CA . SER B 1 20 ? 3.951 -1.765 -15.031 1 98.56 20 SER B CA 1
ATOM 1240 C C . SER B 1 20 ? 2.777 -2.148 -15.922 1 98.56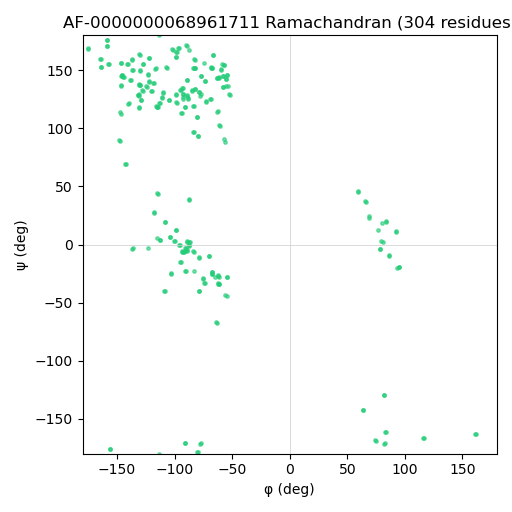 20 SER B C 1
ATOM 1242 O O . SER B 1 20 ? 2.551 -3.332 -16.188 1 98.56 20 SER B O 1
ATOM 1244 N N . GLN B 1 21 ? 2.09 -1.192 -16.312 1 98.25 21 GLN B N 1
ATOM 1245 C CA . GLN B 1 21 ? 0.984 -1.308 -17.25 1 98.25 21 GLN B CA 1
ATOM 1246 C C . GLN B 1 21 ? 0.978 -0.142 -18.234 1 98.25 21 GLN B C 1
ATOM 1248 O O . GLN B 1 21 ? 0.974 1.021 -17.828 1 98.25 21 GLN B O 1
ATOM 1253 N N . GLY B 1 22 ? 1.066 -0.453 -19.516 1 96.88 22 GLY B N 1
ATOM 1254 C CA . GLY B 1 22 ? 1.135 0.578 -20.547 1 96.88 22 GLY B CA 1
ATOM 1255 C C . GLY B 1 22 ? -0.117 1.432 -20.609 1 96.88 22 GLY B C 1
ATOM 1256 O O . GLY B 1 22 ? -0.057 2.648 -20.422 1 96.88 22 GLY B O 1
ATOM 1257 N N . SER B 1 23 ? -1.277 0.85 -21.016 1 95.31 23 SER B N 1
ATOM 1258 C CA . SER B 1 23 ? -2.586 1.493 -21.078 1 95.31 23 SER B CA 1
ATOM 1259 C C . SER B 1 23 ? -3.654 0.648 -20.406 1 95.31 23 SER B C 1
ATOM 1261 O O . SER B 1 23 ? -3.42 -0.519 -20.078 1 95.31 23 SER B O 1
ATOM 1263 N N . ASP B 1 24 ? -4.73 1.377 -20.172 1 93.5 24 ASP B N 1
ATOM 1264 C CA . ASP B 1 24 ? -5.855 0.625 -19.609 1 93.5 24 ASP B CA 1
ATOM 1265 C C . ASP B 1 24 ? -6.176 -0.595 -20.484 1 93.5 24 ASP B C 1
ATOM 1267 O O . ASP B 1 24 ? -6.27 -0.489 -21.703 1 93.5 24 ASP B O 1
ATOM 1271 N N . GLY B 1 25 ? -6.258 -1.698 -19.828 1 94.25 25 GLY B N 1
ATOM 1272 C CA . GLY B 1 25 ? -6.59 -2.908 -20.562 1 94.25 25 GLY B CA 1
ATOM 1273 C C . GLY B 1 25 ? -5.371 -3.705 -20.984 1 94.25 25 GLY B C 1
ATOM 1274 O O . GLY B 1 25 ? -5.48 -4.879 -21.328 1 94.25 25 GLY B O 1
ATOM 1275 N N . ASP B 1 26 ? -4.211 -3.105 -21.016 1 97.62 26 ASP B N 1
ATOM 1276 C CA . ASP B 1 26 ? -2.982 -3.84 -21.312 1 97.62 26 ASP B CA 1
ATOM 1277 C C . ASP B 1 26 ? -2.65 -4.82 -20.188 1 97.62 26 ASP B C 1
ATOM 1279 O O . ASP B 1 26 ? -3.053 -4.617 -19.031 1 97.62 26 ASP B O 1
ATOM 1283 N N . PRO B 1 27 ? -1.956 -5.918 -20.562 1 98.31 27 PRO B N 1
ATOM 1284 C CA . PRO B 1 27 ? -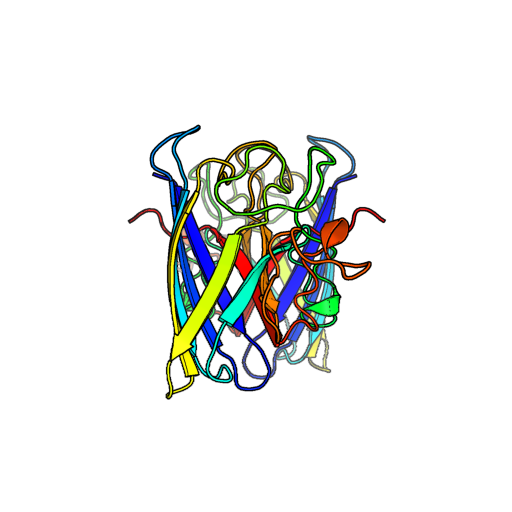1.487 -6.801 -19.5 1 98.31 27 PRO B CA 1
ATOM 1285 C C . PRO B 1 27 ? -0.562 -6.094 -18.516 1 98.31 27 PRO B C 1
ATOM 1287 O O . PRO B 1 27 ? 0.073 -5.098 -18.859 1 98.31 27 PRO B O 1
ATOM 1290 N N . VAL B 1 28 ? -0.554 -6.516 -17.328 1 98.81 28 VAL B N 1
ATOM 1291 C CA . VAL B 1 28 ? 0.363 -6 -16.312 1 98.81 28 VAL B CA 1
ATOM 1292 C C . VAL B 1 28 ? 1.619 -6.867 -16.266 1 98.81 28 VAL B C 1
ATOM 1294 O O . VAL B 1 28 ? 1.53 -8.102 -16.219 1 98.81 28 VAL B O 1
ATOM 1297 N N . LYS B 1 29 ? 2.744 -6.227 -16.328 1 98.88 29 LYS B N 1
ATOM 1298 C CA . LYS B 1 29 ? 4.02 -6.902 -16.125 1 98.88 29 LYS B CA 1
ATOM 1299 C C . LYS B 1 29 ? 4.461 -6.82 -14.672 1 98.88 29 LYS B C 1
ATOM 1301 O O . LYS B 1 29 ? 4.477 -5.734 -14.078 1 98.88 29 LYS B O 1
ATOM 1306 N N . VAL B 1 30 ? 4.738 -7.961 -14.062 1 98.88 30 VAL B N 1
ATOM 1307 C CA . VAL B 1 30 ? 5.188 -8.094 -12.68 1 98.88 30 VAL B CA 1
ATOM 1308 C C . VAL B 1 30 ? 6.605 -8.656 -12.648 1 98.88 30 VAL B C 1
ATOM 1310 O O . VAL B 1 30 ? 6.844 -9.773 -13.125 1 98.88 30 VAL B O 1
ATOM 1313 N N . THR B 1 31 ? 7.562 -7.855 -12.078 1 98.88 31 THR B N 1
ATOM 1314 C CA . THR B 1 31 ? 8.953 -8.281 -12.062 1 98.88 31 THR B CA 1
ATOM 1315 C C . THR B 1 31 ? 9.594 -8.023 -10.703 1 98.88 31 THR B C 1
ATOM 1317 O O . THR B 1 31 ? 9.203 -7.086 -10 1 98.88 31 THR B O 1
ATOM 1320 N N . GLY B 1 32 ? 10.57 -8.891 -10.375 1 98.81 32 GLY B N 1
ATOM 1321 C CA . GLY B 1 32 ? 11.281 -8.641 -9.133 1 98.81 32 GLY B CA 1
ATOM 1322 C C . GLY B 1 32 ? 12.023 -9.859 -8.617 1 98.81 32 GLY B C 1
ATOM 1323 O O . GLY B 1 32 ? 12.375 -10.758 -9.391 1 98.81 32 GLY B O 1
ATOM 1324 N N . LYS B 1 33 ? 12.328 -9.711 -7.379 1 98.88 33 LYS B N 1
ATOM 1325 C CA . LYS B 1 33 ? 13.086 -10.75 -6.695 1 98.88 33 LYS B CA 1
ATOM 1326 C C . LYS B 1 33 ? 12.688 -10.852 -5.23 1 98.88 33 LYS B C 1
ATOM 1328 O O . LYS B 1 33 ? 12.477 -9.836 -4.562 1 98.88 33 LYS B O 1
ATOM 1333 N N . ILE B 1 34 ? 12.531 -12.078 -4.797 1 98.94 34 ILE B N 1
ATOM 1334 C CA . ILE B 1 34 ? 12.234 -12.375 -3.4 1 98.94 34 ILE B CA 1
ATOM 1335 C C . ILE B 1 34 ? 13.281 -13.328 -2.838 1 98.94 34 ILE B C 1
ATOM 1337 O O . ILE B 1 34 ? 13.617 -14.336 -3.469 1 98.94 34 ILE B O 1
ATOM 1341 N N . GLU B 1 35 ? 13.75 -13.07 -1.679 1 98.94 35 GLU B N 1
ATOM 1342 C CA . GLU B 1 35 ? 14.859 -13.82 -1.088 1 98.94 35 GLU B CA 1
ATOM 1343 C C . GLU B 1 35 ? 14.5 -14.336 0.303 1 98.94 35 GLU B C 1
ATOM 1345 O O . GLU B 1 35 ? 13.641 -13.758 0.981 1 98.94 35 GLU B O 1
ATOM 1350 N N . GLY B 1 36 ? 15.211 -15.43 0.68 1 98.94 36 GLY B N 1
ATOM 1351 C CA . GLY B 1 36 ? 15.016 -16 2.002 1 98.94 36 GLY B CA 1
ATOM 1352 C C . GLY B 1 36 ? 13.969 -17.094 2.027 1 98.94 36 GLY B C 1
ATOM 1353 O O . GLY B 1 36 ? 13.523 -17.516 3.098 1 98.94 36 GLY B O 1
ATOM 1354 N N . LEU B 1 37 ? 13.562 -17.531 0.864 1 98.88 37 LEU B N 1
ATOM 1355 C CA . LEU B 1 37 ? 12.57 -18.594 0.764 1 98.88 37 LEU B CA 1
ATOM 1356 C C . LEU B 1 37 ? 13.227 -19.969 0.873 1 98.88 37 LEU B C 1
ATOM 1358 O O . LEU B 1 37 ? 14.414 -20.125 0.558 1 98.88 37 LEU B O 1
ATOM 1362 N N . THR B 1 38 ? 12.469 -20.938 1.369 1 98.75 38 THR B N 1
ATOM 1363 C CA . THR B 1 38 ? 12.93 -22.312 1.186 1 98.75 38 THR B CA 1
ATOM 1364 C C . THR B 1 38 ? 12.992 -22.672 -0.297 1 98.75 38 THR B C 1
ATOM 1366 O O . THR B 1 38 ? 12.141 -22.234 -1.079 1 98.75 38 THR B O 1
ATOM 1369 N N . PRO B 1 39 ? 13.977 -23.453 -0.699 1 98.81 39 PRO B N 1
ATOM 1370 C CA . PRO B 1 39 ? 14.047 -23.844 -2.109 1 98.81 39 PRO B CA 1
ATOM 1371 C C . PRO B 1 39 ? 12.781 -24.562 -2.578 1 98.81 39 PRO B C 1
ATOM 1373 O O . PRO B 1 39 ? 12.203 -25.359 -1.828 1 98.81 39 PRO B O 1
ATOM 1376 N N . GLY B 1 40 ? 12.438 -24.281 -3.873 1 98.81 40 GLY B N 1
ATOM 1377 C CA . GLY B 1 40 ? 11.258 -24.922 -4.434 1 98.81 40 GLY B CA 1
ATOM 1378 C C . GLY B 1 40 ? 10.164 -23.938 -4.801 1 98.81 40 GLY B C 1
ATOM 1379 O O . GLY B 1 40 ? 10.406 -22.734 -4.918 1 98.81 40 GLY B O 1
ATOM 1380 N N . GLN B 1 41 ? 8.977 -24.453 -5.059 1 98.88 41 GLN B N 1
ATOM 1381 C CA . GLN B 1 41 ? 7.859 -23.641 -5.535 1 98.88 41 GLN B CA 1
ATOM 1382 C C . GLN B 1 41 ? 7.051 -23.078 -4.367 1 98.88 41 GLN B C 1
ATOM 1384 O O . GLN B 1 41 ? 6.848 -23.766 -3.361 1 98.88 41 GLN B O 1
ATOM 1389 N N . HIS B 1 42 ? 6.625 -21.906 -4.5 1 98.94 42 HIS B N 1
ATOM 1390 C CA . HIS B 1 42 ? 5.766 -21.188 -3.553 1 98.94 42 HIS B CA 1
ATOM 1391 C C . HIS B 1 42 ? 4.578 -20.547 -4.258 1 98.94 42 HIS B C 1
ATOM 1393 O O . HIS B 1 42 ? 4.75 -19.844 -5.254 1 98.94 42 HIS B O 1
ATOM 1399 N N . GLY B 1 43 ? 3.393 -20.812 -3.76 1 98.94 43 GLY B N 1
ATOM 1400 C CA . GLY B 1 43 ? 2.254 -20.062 -4.273 1 98.94 43 GLY B CA 1
ATOM 1401 C C . GLY B 1 43 ? 2.436 -18.562 -4.195 1 98.94 43 GLY B C 1
ATOM 1402 O O . GLY B 1 43 ? 2.949 -18.047 -3.199 1 98.94 43 GLY B O 1
ATOM 1403 N N . PHE B 1 44 ? 2.082 -17.891 -5.199 1 98.94 44 PHE B N 1
ATOM 1404 C CA . PHE B 1 44 ? 2.17 -16.438 -5.305 1 98.94 44 PHE B CA 1
ATOM 1405 C C . PHE B 1 44 ? 0.853 -15.852 -5.801 1 98.94 44 PHE B C 1
ATOM 1407 O O . PHE B 1 44 ? 0.387 -16.188 -6.891 1 98.94 44 PHE B O 1
ATOM 1414 N N . HIS B 1 45 ? 0.196 -14.984 -4.961 1 99 45 HIS B N 1
ATOM 1415 C CA . HIS B 1 45 ? -1.139 -14.492 -5.277 1 99 45 HIS B CA 1
ATOM 1416 C C . HIS B 1 45 ? -1.285 -13.023 -4.898 1 99 45 HIS B C 1
ATOM 1418 O O . HIS B 1 45 ? -0.511 -12.508 -4.09 1 99 45 HIS B O 1
ATOM 1424 N N . VAL B 1 46 ? -2.201 -12.336 -5.555 1 98.94 46 VAL B N 1
ATOM 1425 C CA . VAL B 1 46 ? -2.723 -11.078 -5.039 1 98.94 46 VAL B CA 1
ATOM 1426 C C . VAL B 1 46 ? -3.912 -11.344 -4.121 1 98.94 46 VAL B C 1
ATOM 1428 O O . VAL B 1 46 ? -4.84 -12.07 -4.492 1 98.94 46 VAL B O 1
ATOM 1431 N N . HIS B 1 47 ? -3.828 -10.828 -2.961 1 98.94 47 HIS B N 1
ATOM 1432 C CA . HIS B 1 47 ? -4.914 -10.938 -1.992 1 98.94 47 HIS B CA 1
ATOM 1433 C C . HIS B 1 47 ? -5.758 -9.664 -1.97 1 98.94 47 HIS B C 1
ATOM 1435 O O . HIS B 1 47 ? -5.336 -8.625 -2.482 1 98.94 47 HIS B O 1
ATOM 1441 N N . GLU B 1 48 ? -6.898 -9.758 -1.365 1 98.12 48 GLU B N 1
ATOM 1442 C CA . GLU B 1 48 ? -7.949 -8.766 -1.534 1 98.12 48 GLU B CA 1
ATOM 1443 C C . GLU B 1 48 ? -7.629 -7.484 -0.766 1 98.12 48 GLU B C 1
ATOM 1445 O O . GLU B 1 48 ? -8.047 -6.395 -1.162 1 98.12 48 GLU B O 1
ATOM 1450 N N . HIS B 1 49 ? -6.906 -7.57 0.32 1 98.5 49 HIS B N 1
ATOM 1451 C CA . HIS B 1 49 ? -6.672 -6.398 1.154 1 98.5 49 HIS B CA 1
ATOM 1452 C C . HIS B 1 49 ? -5.184 -6.121 1.312 1 98.5 49 HIS B C 1
ATOM 1454 O O . HIS B 1 49 ? -4.379 -7.051 1.395 1 98.5 49 HIS B O 1
ATOM 1460 N N . GLY B 1 50 ? -4.812 -4.828 1.277 1 98.75 50 GLY B N 1
ATOM 1461 C CA . GLY B 1 50 ? -3.482 -4.402 1.683 1 98.75 50 GLY B CA 1
ATOM 1462 C C . GLY B 1 50 ? -3.373 -4.117 3.168 1 98.75 50 GLY B C 1
ATOM 1463 O O . GLY B 1 50 ? -2.861 -3.068 3.568 1 98.75 50 GLY B O 1
ATOM 1464 N N . ASP B 1 51 ? -4.031 -4.918 3.982 1 98.56 51 ASP B N 1
ATOM 1465 C CA . ASP B 1 51 ? -4.016 -4.859 5.441 1 98.56 51 ASP B CA 1
ATOM 1466 C C . ASP B 1 51 ? -2.961 -5.801 6.02 1 98.56 51 ASP B C 1
ATOM 1468 O O . ASP B 1 51 ? -3.098 -7.023 5.934 1 98.56 51 ASP B O 1
ATOM 1472 N N . THR B 1 52 ? -1.891 -5.227 6.656 1 98 52 THR B N 1
ATOM 1473 C CA . THR B 1 52 ? -0.844 -6.062 7.234 1 98 52 THR B CA 1
ATOM 1474 C C . THR B 1 52 ? -0.766 -5.859 8.75 1 98 52 THR B C 1
ATOM 1476 O O . THR B 1 52 ? 0.306 -5.988 9.344 1 98 52 THR B O 1
ATOM 1479 N N . THR B 1 53 ? -1.887 -5.484 9.367 1 97.44 53 THR B N 1
ATOM 1480 C CA . THR B 1 53 ? -1.936 -5.227 10.797 1 97.44 53 THR B CA 1
ATOM 1481 C C . THR B 1 53 ? -1.576 -6.484 11.586 1 97.44 53 THR B C 1
ATOM 1483 O O . THR B 1 53 ? -1.004 -6.398 12.68 1 97.44 53 THR B O 1
ATOM 1486 N N . GLN B 1 54 ? -1.929 -7.617 11.109 1 96.69 54 GLN B N 1
ATOM 1487 C CA . GLN B 1 54 ? -1.548 -8.898 11.688 1 96.69 54 GLN B CA 1
ATOM 1488 C C . GLN B 1 54 ? -0.65 -9.688 10.734 1 96.69 54 GLN B C 1
ATOM 1490 O O . GLN B 1 54 ? -0.844 -10.891 10.539 1 96.69 54 GLN B O 1
ATOM 1495 N N . GLY B 1 55 ? 0.302 -8.938 10.172 1 96.44 55 GLY B N 1
ATOM 1496 C CA . GLY B 1 55 ? 1.104 -9.57 9.133 1 96.44 55 GLY B CA 1
ATOM 1497 C C . GLY B 1 55 ? 0.295 -9.977 7.914 1 96.44 55 GLY B C 1
ATOM 1498 O O . GLY B 1 55 ? -0.627 -9.258 7.512 1 96.44 55 GLY B O 1
ATOM 1499 N N . CYS B 1 56 ? 0.654 -11.086 7.371 1 98.5 56 CYS B N 1
ATOM 1500 C CA . CYS B 1 56 ? 0.018 -11.5 6.125 1 98.5 56 CYS B CA 1
ATOM 1501 C C . CYS B 1 56 ? -1.354 -12.109 6.387 1 98.5 56 CYS B C 1
ATOM 1503 O O . CYS B 1 56 ? -2.148 -12.289 5.461 1 98.5 56 CYS B O 1
ATOM 1505 N N . ALA B 1 57 ? -1.632 -12.367 7.613 1 97.5 57 ALA B N 1
ATOM 1506 C CA . ALA B 1 57 ? -2.902 -12.992 7.965 1 97.5 57 ALA B CA 1
ATOM 1507 C C . ALA B 1 57 ? -4.074 -12.047 7.695 1 97.5 57 ALA B C 1
ATOM 1509 O O . ALA B 1 57 ? -5.191 -12.5 7.438 1 97.5 57 ALA B O 1
ATOM 1510 N N . SER B 1 58 ? -3.85 -10.82 7.672 1 98.12 58 SER B N 1
ATOM 1511 C CA . SER B 1 58 ? -4.941 -9.859 7.559 1 98.12 58 SER B CA 1
ATOM 1512 C C . SER B 1 58 ? -5.109 -9.375 6.121 1 98.12 58 SER B C 1
ATOM 1514 O O . SER B 1 58 ? -5.867 -8.438 5.859 1 98.12 58 SER B O 1
ATOM 1516 N N . THR B 1 59 ? -4.48 -10.023 5.172 1 98.62 59 THR B N 1
ATOM 1517 C CA . THR B 1 59 ? -4.586 -9.609 3.775 1 98.62 59 THR B CA 1
ATOM 1518 C C . THR B 1 59 ? -5.848 -10.188 3.137 1 98.62 59 THR B C 1
ATOM 1520 O O . THR B 1 59 ? -6.164 -9.875 1.986 1 98.62 59 THR B O 1
ATOM 1523 N N . GLY B 1 60 ? -6.625 -11.062 3.859 1 98.25 60 GLY B N 1
ATOM 1524 C CA . GLY B 1 60 ? -7.82 -11.68 3.299 1 98.25 60 GLY B CA 1
ATOM 1525 C C . GLY B 1 60 ? -7.512 -12.773 2.297 1 98.25 60 GLY B C 1
ATOM 1526 O O . GLY B 1 60 ? -6.398 -13.305 2.271 1 98.25 60 GLY B O 1
ATOM 1527 N N . GLY B 1 61 ? -8.523 -13.227 1.551 1 98.31 61 GLY B N 1
ATOM 1528 C CA . GLY B 1 61 ? -8.352 -14.273 0.552 1 98.31 61 GLY B CA 1
ATOM 1529 C C . GLY B 1 61 ? -7.789 -13.758 -0.759 1 98.31 61 GLY B C 1
ATOM 1530 O O . GLY B 1 61 ? -7.453 -12.578 -0.875 1 98.31 61 GLY B O 1
ATOM 1531 N N . HIS B 1 62 ? -7.633 -14.672 -1.742 1 98.88 62 HIS B N 1
ATOM 1532 C CA . HIS B 1 62 ? -7.227 -14.25 -3.078 1 98.88 62 HIS B CA 1
ATOM 1533 C C . HIS B 1 62 ? -8.172 -13.195 -3.635 1 98.88 62 HIS B C 1
ATOM 1535 O O . HIS B 1 62 ? -9.375 -13.242 -3.393 1 98.88 62 HIS B O 1
ATOM 1541 N N . TYR B 1 63 ? -7.617 -12.266 -4.32 1 98.88 63 TYR B N 1
ATOM 1542 C CA . TYR B 1 63 ? -8.453 -11.289 -5.004 1 98.88 63 TYR B CA 1
ATOM 1543 C C . TYR B 1 63 ? -9.328 -11.961 -6.055 1 98.88 63 TYR B C 1
ATOM 1545 O O . TYR B 1 63 ? -8.828 -12.469 -7.059 1 98.88 63 TYR B O 1
ATOM 1553 N N . ASN B 1 64 ? -10.664 -11.906 -5.812 1 98.69 64 ASN B N 1
ATOM 1554 C CA . ASN B 1 64 ? -11.641 -12.617 -6.633 1 98.69 64 ASN B CA 1
ATOM 1555 C C . ASN B 1 64 ? -12.922 -11.812 -6.812 1 98.69 64 ASN B C 1
ATOM 1557 O O . ASN B 1 64 ? -13.992 -12.234 -6.371 1 98.69 64 ASN B O 1
ATOM 1561 N N . PRO B 1 65 ? -12.781 -10.695 -7.594 1 98.12 65 PRO B N 1
ATOM 1562 C CA . PRO B 1 65 ? -13.945 -9.82 -7.711 1 98.12 65 PRO B CA 1
ATOM 1563 C C . PRO B 1 65 ? -15.078 -10.445 -8.523 1 98.12 65 PRO B C 1
ATOM 1565 O O . PRO B 1 65 ? -16.203 -9.953 -8.5 1 98.12 65 PRO B O 1
ATOM 1568 N N . PHE B 1 66 ? -14.805 -11.547 -9.164 1 98.06 66 PHE B N 1
ATOM 1569 C CA . PHE B 1 66 ? -15.812 -12.094 -10.062 1 98.06 66 PHE B CA 1
ATOM 1570 C C . PHE B 1 66 ? -16.359 -13.414 -9.531 1 98.06 66 PHE B C 1
ATOM 1572 O O . PHE B 1 66 ? -17.094 -14.117 -10.227 1 98.06 66 PHE B O 1
ATOM 1579 N N . GLY B 1 67 ? -15.93 -13.828 -8.359 1 98.12 67 GLY B N 1
ATOM 1580 C CA . GLY B 1 67 ? -16.469 -15.008 -7.703 1 98.12 67 GLY B CA 1
ATOM 1581 C C . GLY B 1 67 ? -16.172 -16.297 -8.445 1 98.12 67 GLY B C 1
ATOM 1582 O O . GLY B 1 67 ? -17.047 -17.172 -8.547 1 98.12 67 GLY B O 1
ATOM 1583 N N . LYS B 1 68 ? -14.992 -16.406 -9.047 1 98.38 68 LYS B N 1
ATOM 1584 C CA . LYS B 1 68 ? -14.609 -17.594 -9.805 1 98.38 68 LYS B CA 1
ATOM 1585 C C . LYS B 1 68 ? -13.93 -18.625 -8.906 1 98.38 68 LYS B C 1
ATOM 1587 O O . LYS B 1 68 ? -13.633 -18.344 -7.746 1 98.38 68 LYS B O 1
ATOM 1592 N N . THR B 1 69 ? -13.734 -19.797 -9.5 1 98.19 69 THR B N 1
ATOM 1593 C CA . THR B 1 69 ? -12.961 -20.828 -8.836 1 98.19 69 THR B CA 1
ATOM 1594 C C . THR B 1 69 ? -11.469 -20.609 -9.039 1 98.19 69 THR B C 1
ATOM 1596 O O . THR B 1 69 ? -11.055 -20 -10.031 1 98.19 69 THR B O 1
ATOM 1599 N N . HIS B 1 70 ? -10.711 -21.109 -8.023 1 98.75 70 HIS B N 1
ATOM 1600 C CA . HIS B 1 70 ? -9.266 -20.984 -8.133 1 98.75 70 HIS B CA 1
ATOM 1601 C C . HIS B 1 70 ? -8.742 -21.734 -9.359 1 98.75 70 HIS B C 1
ATOM 1603 O O . HIS B 1 70 ? -9.227 -22.828 -9.68 1 98.75 70 HIS B O 1
ATOM 1609 N N . GLY B 1 71 ? -7.688 -21.156 -10.016 1 98.62 71 GLY B N 1
ATOM 1610 C CA . GLY B 1 71 ? -7.145 -21.781 -11.211 1 98.62 71 GLY B CA 1
ATOM 1611 C C . GLY B 1 71 ? -5.707 -21.391 -11.492 1 98.62 71 GLY B C 1
ATOM 1612 O O . GLY B 1 71 ? -5.078 -20.688 -10.688 1 98.62 71 GLY B O 1
ATOM 1613 N N . ALA B 1 72 ? -5.191 -21.859 -12.602 1 98.19 72 ALA B N 1
ATOM 1614 C CA . ALA B 1 72 ? -3.834 -21.578 -13.055 1 98.19 72 ALA B CA 1
ATOM 1615 C C . ALA B 1 72 ? -3.777 -20.234 -13.773 1 98.19 72 ALA B C 1
ATOM 1617 O O . ALA B 1 72 ? -4.805 -19.719 -14.234 1 98.19 72 ALA B O 1
ATOM 1618 N N . PRO B 1 73 ? -2.549 -19.625 -13.859 1 97.81 73 PRO B N 1
ATOM 1619 C CA . PRO B 1 73 ? -2.391 -18.312 -14.5 1 97.81 73 PRO B CA 1
ATOM 1620 C C . PRO B 1 73 ? -2.947 -18.281 -15.922 1 97.81 73 PRO B C 1
ATOM 1622 O O . PRO B 1 73 ? -3.428 -17.25 -16.375 1 97.81 73 PRO B O 1
ATOM 1625 N N . ALA B 1 74 ? -2.955 -19.391 -16.578 1 96.81 74 ALA B N 1
ATOM 1626 C CA . ALA B 1 74 ? -3.373 -19.406 -17.969 1 96.81 74 ALA B CA 1
ATOM 1627 C C . ALA B 1 74 ? -4.859 -19.719 -18.094 1 96.81 74 ALA B C 1
ATOM 1629 O O . ALA B 1 74 ? -5.43 -19.656 -19.188 1 96.81 74 ALA B O 1
ATOM 1630 N N . ASP B 1 75 ? -5.496 -20.047 -17 1 97.62 75 ASP B N 1
ATOM 1631 C CA . ASP B 1 75 ? -6.914 -20.375 -17.016 1 97.62 75 ASP B CA 1
ATOM 1632 C C . ASP B 1 75 ? -7.777 -19.125 -17.125 1 97.62 75 ASP B C 1
ATOM 1634 O O . ASP B 1 75 ? -7.438 -18.078 -16.562 1 97.62 75 ASP B O 1
ATOM 1638 N N . THR B 1 76 ? -8.883 -19.281 -17.844 1 95.56 76 THR B N 1
ATOM 1639 C CA . THR B 1 76 ? -9.867 -18.203 -17.875 1 95.56 76 THR B CA 1
ATOM 1640 C C . THR B 1 76 ? -10.711 -18.219 -16.594 1 95.56 76 THR B C 1
ATOM 1642 O O . THR B 1 76 ? -11.125 -17.156 -16.109 1 95.56 76 THR B O 1
ATOM 1645 N N . GLU B 1 77 ? -11.031 -19.469 -16.188 1 97.38 77 GLU B N 1
ATOM 1646 C CA . GLU B 1 77 ? -11.703 -19.625 -14.898 1 97.38 77 GLU B CA 1
ATOM 1647 C C . GLU B 1 77 ? -10.703 -19.641 -13.742 1 97.38 77 GLU B C 1
ATOM 1649 O O . GLU B 1 77 ? -10.141 -20.672 -13.398 1 97.38 77 GLU B O 1
ATOM 1654 N N . ARG B 1 78 ? -10.523 -18.484 -13.125 1 98.56 78 ARG B N 1
ATOM 1655 C CA . ARG B 1 78 ? -9.625 -18.312 -11.992 1 98.56 78 ARG B CA 1
ATOM 1656 C C . ARG B 1 78 ? -9.914 -17 -11.258 1 98.56 78 ARG B C 1
ATOM 1658 O O . ARG B 1 78 ? -10.562 -16.109 -11.812 1 98.56 78 ARG B O 1
ATOM 1665 N N . HIS B 1 79 ? -9.477 -16.891 -9.953 1 98.81 79 HIS B N 1
ATOM 1666 C CA . HIS B 1 79 ? -9.406 -15.57 -9.344 1 98.81 79 HIS B CA 1
ATOM 1667 C C . HIS B 1 79 ? -8.516 -14.641 -10.156 1 98.81 79 HIS B C 1
ATOM 1669 O O . HIS B 1 79 ? -7.555 -15.086 -10.789 1 98.81 79 HIS B O 1
ATOM 1675 N N . VAL B 1 80 ? -8.742 -13.406 -10.062 1 98.75 80 VAL B N 1
ATOM 1676 C CA . VAL B 1 80 ? -7.863 -12.406 -10.672 1 98.75 80 VAL B CA 1
ATOM 1677 C C . VAL B 1 80 ? -6.469 -12.5 -10.055 1 98.75 80 VAL B C 1
ATOM 1679 O O . VAL B 1 80 ? -5.465 -12.336 -10.75 1 98.75 80 VAL B O 1
ATOM 1682 N N . GLY B 1 81 ? -6.363 -12.836 -8.797 1 98.88 81 GLY B N 1
ATOM 1683 C CA . GLY B 1 81 ? -5.109 -12.812 -8.055 1 98.88 81 GLY B CA 1
ATOM 1684 C C . GLY B 1 81 ? -4.32 -14.102 -8.18 1 98.88 81 GLY B C 1
ATOM 1685 O O . GLY B 1 81 ? -3.268 -14.258 -7.559 1 98.88 81 GLY B O 1
ATOM 1686 N N . ASP B 1 82 ? -4.77 -15.078 -8.93 1 98.88 82 ASP B N 1
ATOM 1687 C CA . ASP B 1 82 ? -4.133 -16.391 -9.023 1 98.88 82 ASP B CA 1
ATOM 1688 C C . ASP B 1 82 ? -2.93 -16.359 -9.961 1 98.88 82 ASP B C 1
ATOM 1690 O O . ASP B 1 82 ? -3.037 -16.719 -11.133 1 98.88 82 ASP B O 1
ATOM 1694 N N . LEU B 1 83 ? -1.731 -16.141 -9.422 1 98.88 83 LEU B N 1
ATOM 1695 C CA . LEU B 1 83 ? -0.557 -15.969 -10.273 1 98.88 83 LEU B CA 1
ATOM 1696 C C . LEU B 1 83 ? 0.307 -17.234 -10.258 1 98.88 83 LEU B C 1
ATOM 1698 O O . LEU B 1 83 ? 1.433 -17.219 -10.758 1 98.88 83 LEU B O 1
ATOM 1702 N N . GLY B 1 84 ? -0.173 -18.281 -9.625 1 98.75 84 GLY B N 1
ATOM 1703 C CA . GLY B 1 84 ? 0.505 -19.562 -9.656 1 98.75 84 GLY B CA 1
ATOM 1704 C C . GLY B 1 84 ? 1.646 -19.656 -8.664 1 98.75 84 GLY B C 1
ATOM 1705 O O . GLY B 1 84 ? 1.465 -19.391 -7.473 1 98.75 84 GLY B O 1
ATOM 1706 N N . ASN B 1 85 ? 2.842 -20.078 -9.133 1 98.88 85 ASN B N 1
ATOM 1707 C CA . ASN B 1 85 ? 4.008 -20.312 -8.289 1 98.88 85 ASN B CA 1
ATOM 1708 C C . ASN B 1 85 ? 5.207 -19.484 -8.742 1 98.88 85 ASN B C 1
ATOM 1710 O O . ASN B 1 85 ? 5.363 -19.219 -9.938 1 98.88 85 ASN B O 1
ATOM 1714 N N . ILE B 1 86 ? 5.973 -19.094 -7.816 1 98.94 86 ILE B N 1
ATOM 1715 C CA . ILE B 1 86 ? 7.348 -18.672 -8.062 1 98.94 86 ILE B CA 1
ATOM 1716 C C . ILE B 1 86 ? 8.312 -19.734 -7.547 1 98.94 86 ILE B C 1
ATOM 1718 O O . ILE B 1 86 ? 7.973 -20.5 -6.645 1 98.94 86 ILE B O 1
ATOM 1722 N N . THR B 1 87 ? 9.461 -19.812 -8.133 1 98.94 87 THR B N 1
ATOM 1723 C CA . THR B 1 87 ? 10.406 -20.859 -7.781 1 98.94 87 THR B CA 1
ATOM 1724 C C . THR B 1 87 ? 11.664 -20.281 -7.145 1 98.94 87 THR B C 1
ATOM 1726 O O . THR B 1 87 ? 12.367 -19.484 -7.77 1 98.94 87 THR B O 1
ATOM 1729 N N . ALA B 1 88 ? 11.906 -20.656 -5.922 1 98.94 88 ALA B N 1
ATOM 1730 C CA . ALA B 1 88 ? 13.156 -20.297 -5.258 1 98.94 88 ALA B CA 1
ATOM 1731 C C . ALA B 1 88 ? 14.258 -21.297 -5.59 1 98.94 88 ALA B C 1
ATOM 1733 O O . ALA B 1 88 ? 14.047 -22.516 -5.523 1 98.94 88 ALA B O 1
ATOM 1734 N N . ASN B 1 89 ? 15.375 -20.797 -5.934 1 98.88 89 ASN B N 1
ATOM 1735 C CA . ASN B 1 89 ? 16.516 -21.672 -6.207 1 98.88 89 ASN B CA 1
ATOM 1736 C C . ASN B 1 89 ? 17.156 -22.172 -4.918 1 98.88 89 ASN B C 1
ATOM 1738 O O . ASN B 1 89 ? 16.609 -21.984 -3.828 1 98.88 89 ASN B O 1
ATOM 1742 N N . ALA B 1 90 ? 18.25 -22.797 -5.035 1 98.75 90 ALA B N 1
ATOM 1743 C CA . ALA B 1 90 ? 18.922 -23.422 -3.898 1 98.75 90 ALA B CA 1
ATOM 1744 C C . ALA B 1 90 ? 19.328 -22.391 -2.857 1 98.75 90 ALA B C 1
ATOM 1746 O O . ALA B 1 90 ? 19.453 -22.703 -1.67 1 98.75 90 ALA B O 1
ATOM 1747 N N . GLU B 1 91 ? 19.547 -21.156 -3.271 1 98.69 91 GLU B N 1
ATOM 1748 C CA . GLU B 1 91 ? 19.938 -20.078 -2.369 1 98.69 91 GLU B CA 1
ATOM 1749 C C . GLU B 1 91 ? 18.703 -19.391 -1.769 1 98.69 91 GLU B C 1
ATOM 1751 O O . GLU B 1 91 ? 18.844 -18.438 -0.996 1 98.69 91 GLU B O 1
ATOM 1756 N N . GLY B 1 92 ? 17.5 -19.828 -2.131 1 98.81 92 GLY B N 1
ATOM 1757 C CA . GLY B 1 92 ? 16.266 -19.25 -1.596 1 98.81 92 GLY B CA 1
ATOM 1758 C C . GLY B 1 92 ? 15.828 -18 -2.32 1 98.81 92 GLY B C 1
ATOM 1759 O O . GLY B 1 92 ? 15.094 -17.172 -1.766 1 98.81 92 GLY B O 1
ATOM 1760 N N . VAL B 1 93 ? 16.359 -17.859 -3.535 1 98.94 93 VAL B N 1
ATOM 1761 C CA . VAL B 1 93 ? 16.062 -16.656 -4.32 1 98.94 93 VAL B CA 1
ATOM 1762 C C . VAL B 1 93 ? 15.062 -17.016 -5.422 1 98.94 93 VAL B C 1
ATOM 1764 O O . VAL B 1 93 ? 15.297 -17.938 -6.211 1 98.94 93 VAL B O 1
ATOM 1767 N N . ALA B 1 94 ? 13.969 -16.328 -5.445 1 98.94 94 ALA B N 1
ATOM 1768 C CA . ALA B 1 94 ? 12.977 -16.469 -6.516 1 98.94 94 ALA B CA 1
ATOM 1769 C C . ALA B 1 94 ? 12.93 -15.211 -7.379 1 98.94 94 ALA B C 1
ATOM 1771 O O . ALA B 1 94 ? 12.773 -14.102 -6.867 1 98.94 94 ALA B O 1
ATOM 1772 N N . VAL B 1 95 ? 13.07 -15.367 -8.664 1 98.88 95 VAL B N 1
ATOM 1773 C CA . VAL B 1 95 ? 12.867 -14.289 -9.625 1 98.88 95 VAL B CA 1
ATOM 1774 C C . VAL B 1 95 ? 11.406 -14.258 -10.062 1 98.88 95 VAL B C 1
ATOM 1776 O O . VAL B 1 95 ? 10.828 -15.297 -10.398 1 98.88 95 VAL B O 1
ATOM 1779 N N . VAL B 1 96 ? 10.852 -13.117 -9.969 1 98.88 96 VAL B N 1
ATOM 1780 C CA . VAL B 1 96 ? 9.484 -12.906 -10.43 1 98.88 96 VAL B CA 1
ATOM 1781 C C . VAL B 1 96 ? 9.492 -12.281 -11.82 1 98.88 96 VAL B C 1
ATOM 1783 O O . VAL B 1 96 ? 10.117 -11.234 -12.031 1 98.88 96 VAL B O 1
ATOM 1786 N N . ASP B 1 97 ? 8.891 -12.914 -12.734 1 98.88 97 ASP B N 1
ATOM 1787 C CA . ASP B 1 97 ? 8.719 -12.422 -14.102 1 98.88 97 ASP B CA 1
ATOM 1788 C C . ASP B 1 97 ? 7.402 -12.922 -14.695 1 98.88 97 ASP B C 1
ATOM 1790 O O . ASP B 1 97 ? 7.363 -13.969 -15.344 1 98.88 97 ASP B O 1
ATOM 1794 N N . ILE B 1 98 ? 6.379 -12.164 -14.5 1 98.75 98 ILE B N 1
ATOM 1795 C CA . ILE B 1 98 ? 5.008 -12.547 -14.844 1 98.75 98 ILE B CA 1
ATOM 1796 C C . ILE B 1 98 ? 4.367 -11.445 -15.688 1 98.75 98 ILE B C 1
ATOM 1798 O O . ILE B 1 98 ? 4.543 -10.258 -15.414 1 98.75 98 ILE B O 1
ATOM 1802 N N . VAL B 1 99 ? 3.732 -11.812 -16.766 1 98.75 99 VAL B N 1
ATOM 1803 C CA . VAL B 1 99 ? 2.816 -10.945 -17.5 1 98.75 99 VAL B CA 1
ATOM 1804 C C . VAL B 1 99 ? 1.395 -11.5 -17.406 1 98.75 99 VAL B C 1
ATOM 1806 O O . VAL B 1 99 ? 1.142 -12.648 -17.766 1 98.75 99 VAL B O 1
ATOM 1809 N N . ASP B 1 100 ? 0.494 -10.742 -16.906 1 98.75 100 ASP B N 1
ATOM 1810 C CA . ASP B 1 100 ? -0.852 -11.234 -16.641 1 98.75 100 ASP B CA 1
ATOM 1811 C C . ASP B 1 100 ? -1.909 -10.305 -17.219 1 98.75 100 ASP B C 1
ATOM 1813 O O . ASP B 1 100 ? -1.838 -9.086 -17.047 1 98.75 100 ASP B O 1
ATOM 1817 N N . ARG B 1 101 ? -2.914 -10.805 -17.812 1 97.44 101 ARG B N 1
ATOM 1818 C CA . ARG B 1 101 ? -3.906 -10.008 -18.531 1 97.44 101 ARG B CA 1
ATOM 1819 C C . ARG B 1 101 ? -5.102 -9.695 -17.641 1 97.44 101 ARG B C 1
ATOM 1821 O O . ARG B 1 101 ? -5.926 -8.836 -17.969 1 97.44 101 ARG B O 1
ATOM 1828 N N . GLN B 1 102 ? -5.223 -10.406 -16.547 1 98.12 102 GLN B N 1
ATOM 1829 C CA . GLN B 1 102 ? -6.379 -10.148 -15.695 1 98.12 102 GLN B CA 1
ATOM 1830 C C . GLN B 1 102 ? -6.066 -9.086 -14.648 1 98.12 102 GLN B C 1
ATOM 1832 O O . GLN B 1 102 ? -6.977 -8.484 -14.078 1 98.12 102 GLN B O 1
ATOM 1837 N N . LEU B 1 103 ? -4.82 -8.867 -14.312 1 98.69 103 LEU B N 1
ATOM 1838 C CA . LEU B 1 103 ? -4.445 -7.801 -13.398 1 98.69 103 LEU B CA 1
ATOM 1839 C C . LEU B 1 103 ? -4.672 -6.434 -14.039 1 98.69 103 LEU B C 1
ATOM 1841 O O . LEU B 1 103 ? -4.629 -6.301 -15.258 1 98.69 103 LEU B O 1
ATOM 1845 N N . SER B 1 104 ? -4.91 -5.488 -13.203 1 98.5 104 SER B N 1
ATOM 1846 C CA . SER B 1 104 ? -4.977 -4.094 -13.625 1 98.5 104 SER B CA 1
ATOM 1847 C C . SER B 1 104 ? -4.426 -3.168 -12.547 1 98.5 104 SER B C 1
ATOM 1849 O O . SER B 1 104 ? -4.66 -3.381 -11.352 1 98.5 104 SER B O 1
ATOM 1851 N N . LEU B 1 105 ? -3.756 -2.102 -12.961 1 98.06 105 LEU B N 1
ATOM 1852 C CA . LEU B 1 105 ? -3.289 -1.078 -12.031 1 98.06 105 LEU B CA 1
ATOM 1853 C C . LEU B 1 105 ? -4.223 0.127 -12.039 1 98.06 105 LEU B C 1
ATOM 1855 O O . LEU B 1 105 ? -3.975 1.113 -11.344 1 98.06 105 LEU B O 1
ATOM 1859 N N . THR B 1 106 ? -5.273 -0 -12.797 1 95.5 106 THR B N 1
ATOM 1860 C CA . THR B 1 106 ? -6.211 1.109 -12.93 1 95.5 106 THR B CA 1
ATOM 1861 C C . THR B 1 106 ? -7.652 0.614 -12.859 1 95.5 106 THR B C 1
ATOM 1863 O O . THR B 1 106 ? -7.91 -0.584 -12.992 1 95.5 106 THR B O 1
ATOM 1866 N N . GLY B 1 107 ? -8.508 1.587 -12.539 1 93.62 107 GLY B N 1
ATOM 1867 C CA . GLY B 1 107 ? -9.922 1.285 -12.633 1 93.62 107 GLY B CA 1
ATOM 1868 C C . GLY B 1 107 ? -10.461 0.554 -11.414 1 93.62 107 GLY B C 1
ATOM 1869 O O . GLY B 1 107 ? -9.766 0.432 -10.398 1 93.62 107 GLY B O 1
ATOM 1870 N N . GLN B 1 108 ? -11.656 0.103 -11.5 1 92.5 108 GLN B N 1
ATOM 1871 C CA . GLN B 1 108 ? -12.414 -0.433 -10.375 1 92.5 108 GLN B CA 1
ATOM 1872 C C . GLN B 1 108 ? -11.805 -1.738 -9.875 1 92.5 108 GLN B C 1
ATOM 1874 O O . GLN B 1 108 ? -11.938 -2.082 -8.695 1 92.5 108 GLN B O 1
ATOM 1879 N N . TYR B 1 109 ? -11.109 -2.434 -10.742 1 96.62 109 TYR B N 1
ATOM 1880 C CA . TYR B 1 109 ? -10.57 -3.729 -10.352 1 96.62 109 TYR B CA 1
ATOM 1881 C C . TYR B 1 109 ? -9.055 -3.654 -10.18 1 96.62 109 TYR B C 1
ATOM 1883 O O . TYR B 1 109 ? -8.359 -4.668 -10.289 1 96.62 109 TYR B O 1
ATOM 1891 N N . SER B 1 110 ? -8.578 -2.418 -10.008 1 98.06 110 SER B N 1
ATOM 1892 C CA . SER B 1 110 ? -7.148 -2.213 -9.781 1 98.06 110 SER B CA 1
ATOM 1893 C C . SER B 1 110 ? -6.652 -3.041 -8.602 1 98.06 110 SER B C 1
ATOM 1895 O O . SER B 1 110 ? -7.344 -3.168 -7.59 1 98.06 110 SER B O 1
ATOM 1897 N N . ILE B 1 111 ? -5.406 -3.525 -8.664 1 98.81 111 ILE B N 1
ATOM 1898 C CA . ILE B 1 111 ? -4.836 -4.281 -7.555 1 98.81 111 ILE B CA 1
ATOM 1899 C C . ILE B 1 111 ? -4.012 -3.354 -6.668 1 98.81 111 ILE B C 1
ATOM 1901 O O . ILE B 1 111 ? -3.453 -3.787 -5.656 1 98.81 111 ILE B O 1
ATOM 1905 N N . VAL B 1 112 ? -3.932 -2.051 -7.023 1 98.62 112 VAL B N 1
ATOM 1906 C CA . VAL B 1 112 ? -3.277 -1.081 -6.152 1 98.62 112 VAL B CA 1
ATOM 1907 C C . VAL B 1 112 ? -3.961 -1.066 -4.789 1 98.62 112 VAL B C 1
ATOM 1909 O O . VAL B 1 112 ? -5.191 -1.077 -4.703 1 98.62 112 VAL B O 1
ATOM 1912 N N . GLY B 1 113 ? -3.117 -1.05 -3.729 1 98.81 113 GLY B N 1
ATOM 1913 C CA . GLY B 1 113 ? -3.646 -1.059 -2.375 1 98.81 113 GLY B CA 1
ATOM 1914 C C . GLY B 1 113 ? -3.93 -2.455 -1.853 1 98.81 113 GLY B C 1
ATOM 1915 O O . GLY B 1 113 ? -4.25 -2.629 -0.676 1 98.81 113 GLY B O 1
ATOM 1916 N N . ARG B 1 114 ? -3.859 -3.439 -2.682 1 98.88 114 ARG B N 1
ATOM 1917 C CA . ARG B 1 114 ? -3.961 -4.84 -2.283 1 98.88 114 ARG B CA 1
ATOM 1918 C C . ARG B 1 114 ? -2.586 -5.422 -1.976 1 98.88 114 ARG B C 1
ATOM 1920 O O . ARG B 1 114 ? -1.609 -4.684 -1.838 1 98.88 114 ARG B O 1
ATOM 1927 N N . ALA B 1 115 ? -2.533 -6.773 -1.787 1 98.94 115 ALA B N 1
ATOM 1928 C CA . ALA B 1 115 ? -1.246 -7.293 -1.33 1 98.94 115 ALA B CA 1
ATOM 1929 C C . ALA B 1 115 ? -0.802 -8.484 -2.18 1 98.94 115 ALA B C 1
ATOM 1931 O O . ALA B 1 115 ? -1.616 -9.336 -2.537 1 98.94 115 ALA B O 1
ATOM 1932 N N . PHE B 1 116 ? 0.463 -8.477 -2.5 1 98.94 116 PHE B N 1
ATOM 1933 C CA . PHE B 1 116 ? 1.08 -9.75 -2.861 1 98.94 116 PHE B CA 1
ATOM 1934 C C . PHE B 1 116 ? 1.293 -10.617 -1.627 1 98.94 116 PHE B C 1
ATOM 1936 O O . PHE B 1 116 ? 1.676 -10.117 -0.567 1 98.94 116 PHE B O 1
ATOM 1943 N N . VAL B 1 117 ? 1.061 -11.891 -1.79 1 98.94 117 VAL B N 1
ATOM 1944 C CA . VAL B 1 117 ? 1.339 -12.852 -0.732 1 98.94 117 VAL B CA 1
ATOM 1945 C C . VAL B 1 117 ? 2.113 -14.039 -1.304 1 98.94 117 VAL B C 1
ATOM 1947 O O . VAL B 1 117 ? 1.75 -14.578 -2.35 1 98.94 117 VAL B O 1
ATOM 1950 N N . VAL B 1 118 ? 3.197 -14.359 -0.667 1 98.94 118 VAL B N 1
ATOM 1951 C CA . VAL B 1 118 ? 3.963 -15.57 -0.941 1 98.94 118 VAL B CA 1
ATOM 1952 C C . VAL B 1 118 ? 3.604 -16.641 0.077 1 98.94 118 VAL B C 1
ATOM 1954 O O . VAL B 1 118 ? 3.639 -16.406 1.286 1 98.94 118 VAL B O 1
ATOM 1957 N N . HIS B 1 119 ? 3.277 -17.797 -0.438 1 98.88 119 HIS B N 1
ATOM 1958 C CA . HIS B 1 119 ? 2.889 -18.906 0.433 1 98.88 119 HIS B CA 1
ATOM 1959 C C . HIS B 1 119 ? 4.055 -19.859 0.667 1 98.88 119 HIS B C 1
ATOM 1961 O O . HIS B 1 119 ? 5.039 -19.828 -0.076 1 98.88 119 HIS B O 1
ATOM 1967 N N . GLU B 1 120 ? 3.936 -20.641 1.706 1 98.38 120 GLU B N 1
ATOM 1968 C CA . GLU B 1 120 ? 4.992 -21.562 2.102 1 98.38 120 GLU B CA 1
ATOM 1969 C C . GLU B 1 120 ? 5.055 -22.766 1.163 1 98.38 120 GLU B C 1
ATOM 1971 O O . GLU B 1 120 ? 6.133 -23.297 0.907 1 98.38 120 GLU B O 1
ATOM 1976 N N . GLY B 1 121 ? 3.951 -23.203 0.631 1 98.25 121 GLY B N 1
ATOM 1977 C CA . GLY B 1 121 ? 3.887 -24.406 -0.171 1 98.25 121 GLY B CA 1
ATOM 1978 C C . GLY B 1 121 ? 3.545 -24.141 -1.625 1 98.25 121 GLY B C 1
ATOM 1979 O O . GLY B 1 121 ? 3.379 -23 -2.029 1 98.25 121 GLY B O 1
ATOM 1980 N N . VAL B 1 122 ? 3.482 -25.266 -2.383 1 98.75 122 VAL B N 1
ATOM 1981 C CA . VAL B 1 122 ? 3.182 -25.234 -3.811 1 98.75 122 VAL B CA 1
ATOM 1982 C C . VAL B 1 122 ? 1.684 -25.031 -4.02 1 98.75 122 VAL B C 1
ATOM 1984 O O . VAL B 1 122 ? 0.862 -25.656 -3.355 1 98.75 122 VAL B O 1
ATOM 1987 N N . ASP B 1 123 ? 1.332 -24.047 -4.828 1 98.88 123 ASP B N 1
ATOM 1988 C CA . ASP B 1 123 ? -0.029 -23.953 -5.348 1 98.88 123 ASP B CA 1
ATOM 1989 C C . ASP B 1 123 ? -0.326 -25.078 -6.328 1 98.88 123 ASP B C 1
ATOM 1991 O O . ASP B 1 123 ? 0.371 -25.234 -7.332 1 98.88 123 ASP B O 1
ATOM 1995 N N . ASP B 1 124 ? -1.338 -25.812 -6.113 1 98.75 124 ASP B N 1
ATOM 1996 C CA . ASP B 1 124 ? -1.634 -26.938 -6.996 1 98.75 124 ASP B CA 1
ATOM 1997 C C . ASP B 1 124 ? -2.529 -26.5 -8.156 1 98.75 124 ASP B C 1
ATOM 1999 O O . ASP B 1 124 ? -3.012 -27.344 -8.914 1 98.75 124 ASP B O 1
ATOM 2003 N N . LEU B 1 125 ? -2.873 -25.219 -8.273 1 98.5 125 LEU B N 1
ATOM 2004 C CA . LEU B 1 125 ? -3.516 -24.562 -9.406 1 98.5 125 LEU B CA 1
ATOM 2005 C C . LEU B 1 125 ? -4.957 -25.031 -9.562 1 98.5 125 LEU B C 1
ATOM 2007 O O . LEU B 1 125 ? -5.504 -25.016 -10.672 1 98.5 125 LEU B O 1
ATOM 2011 N N . GLY B 1 126 ? -5.488 -25.469 -8.477 1 97.75 126 GLY B N 1
ATOM 2012 C CA . GLY B 1 126 ? -6.859 -25.969 -8.523 1 97.75 126 GLY B CA 1
ATOM 2013 C C . GLY B 1 126 ? -6.98 -27.344 -9.125 1 97.75 126 GLY B C 1
ATOM 2014 O O . GLY B 1 126 ? -8.078 -27.797 -9.461 1 97.75 126 GLY B O 1
ATOM 2015 N N . LYS B 1 127 ? -5.969 -27.938 -9.266 1 96.69 127 LYS B N 1
ATOM 2016 C CA . LYS B 1 127 ? -5.961 -29.219 -9.969 1 96.69 127 LYS B CA 1
ATOM 2017 C C . LYS B 1 127 ? -5.566 -30.359 -9.023 1 96.69 127 LYS B C 1
ATOM 2019 O O . LYS B 1 127 ? -5.441 -31.516 -9.453 1 96.69 127 LYS B O 1
ATOM 2024 N N . GLY B 1 128 ? -5.48 -29.828 -7.871 1 91.56 128 GLY B N 1
ATOM 2025 C CA . GLY B 1 128 ? -5.141 -30.844 -6.891 1 91.56 128 GLY B CA 1
ATOM 2026 C C . GLY B 1 128 ? -6.355 -31.547 -6.312 1 91.56 128 GLY B C 1
ATOM 2027 O O . GLY B 1 128 ? -7.488 -31.266 -6.711 1 91.56 128 GLY B O 1
ATOM 2028 N N . GLY B 1 129 ? -6.434 -32.531 -5.664 1 92.88 129 GLY B N 1
ATOM 2029 C CA . GLY B 1 129 ? -7.461 -33.344 -5.051 1 92.88 129 GLY B CA 1
ATOM 2030 C C . GLY B 1 129 ? -7.738 -32.969 -3.605 1 92.88 129 GLY B C 1
ATOM 2031 O O . GLY B 1 129 ? -8.703 -33.438 -3.01 1 92.88 129 GLY B O 1
ATOM 2032 N N . HIS B 1 130 ? -6.98 -32.094 -3.117 1 95.38 130 HIS B N 1
ATOM 2033 C CA . HIS B 1 130 ? -7.18 -31.656 -1.74 1 95.38 130 HIS B CA 1
ATOM 2034 C C . HIS B 1 130 ? -8.406 -30.75 -1.622 1 95.38 130 HIS B C 1
ATOM 2036 O O . HIS B 1 130 ? -8.766 -30.062 -2.576 1 95.38 130 HIS B O 1
ATOM 2042 N N . GLU B 1 131 ? -9.031 -30.609 -0.5 1 96.75 131 GLU B N 1
ATOM 2043 C CA . GLU B 1 131 ? -10.25 -29.844 -0.279 1 96.75 131 GLU B CA 1
ATOM 2044 C C . GLU B 1 131 ? -10.023 -28.359 -0.523 1 96.75 131 GLU B C 1
ATOM 2046 O O . GLU B 1 131 ? -10.945 -27.641 -0.929 1 96.75 131 GLU B O 1
ATOM 2051 N N . LEU B 1 132 ? -8.82 -27.844 -0.341 1 97.06 132 LEU B N 1
ATOM 2052 C CA . LEU B 1 132 ? -8.523 -26.422 -0.498 1 97.06 132 LEU B CA 1
ATOM 2053 C C . LEU B 1 132 ? -8.086 -26.109 -1.925 1 97.06 132 LEU B C 1
ATOM 2055 O O . LEU B 1 132 ? -7.867 -24.953 -2.273 1 97.06 132 LEU B O 1
ATOM 2059 N N . SER B 1 133 ? -7.918 -27.078 -2.76 1 98.12 133 SER B N 1
ATOM 2060 C CA . SER B 1 133 ? -7.387 -26.922 -4.109 1 98.12 133 SER B CA 1
ATOM 2061 C C . SER B 1 133 ? -8.203 -25.922 -4.914 1 98.12 133 SER B C 1
ATOM 2063 O O . SER B 1 133 ? -7.641 -24.984 -5.492 1 98.12 133 SER B O 1
ATOM 2065 N N . LYS B 1 134 ? -9.516 -25.969 -4.84 1 97.06 134 LYS B N 1
ATOM 2066 C CA . LYS B 1 134 ? -10.391 -25.172 -5.699 1 97.06 134 LYS B CA 1
ATOM 2067 C C . LYS B 1 134 ? -10.688 -23.812 -5.078 1 97.06 134 LYS B C 1
ATOM 2069 O O . LYS B 1 134 ? -11.344 -22.969 -5.695 1 97.06 134 LYS B O 1
ATOM 2074 N N . THR B 1 135 ? -10.219 -23.609 -3.893 1 97.5 135 THR B N 1
ATOM 2075 C CA . THR B 1 135 ? -10.469 -22.328 -3.242 1 97.5 135 THR B C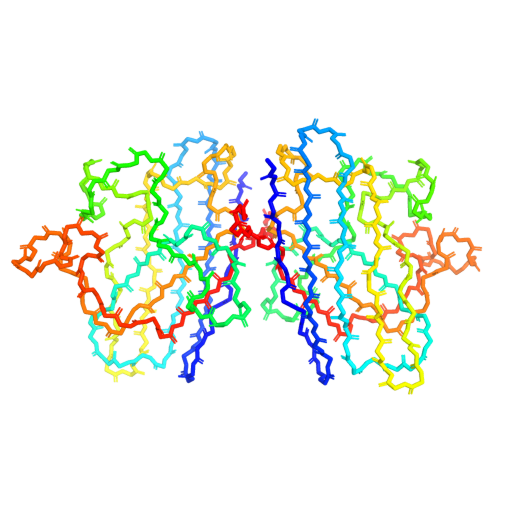A 1
ATOM 2076 C C . THR B 1 135 ? -9.188 -21.516 -3.152 1 97.5 135 THR B C 1
ATOM 2078 O O . THR B 1 135 ? -9.188 -20.312 -3.416 1 97.5 135 THR B O 1
ATOM 2081 N N . THR B 1 136 ? -8.07 -22.234 -2.834 1 97.44 136 THR B N 1
ATOM 2082 C CA . THR B 1 136 ? -6.855 -21.453 -2.602 1 97.44 136 THR B CA 1
ATOM 2083 C C . THR B 1 136 ? -5.66 -22.109 -3.297 1 97.44 136 THR B C 1
ATOM 2085 O O . THR B 1 136 ? -4.535 -21.609 -3.191 1 97.44 136 THR B O 1
ATOM 2088 N N . GLY B 1 137 ? -5.836 -23.281 -3.934 1 98.44 137 GLY B N 1
ATOM 2089 C CA . GLY B 1 137 ? -4.734 -24 -4.551 1 98.44 137 GLY B CA 1
ATOM 2090 C C . GLY B 1 137 ? -3.898 -24.781 -3.557 1 98.44 137 GLY B C 1
ATOM 2091 O O . GLY B 1 137 ? -2.861 -25.344 -3.914 1 98.44 137 GLY B O 1
ATOM 2092 N N . ASN B 1 138 ? -4.316 -24.75 -2.26 1 98.38 138 ASN B N 1
ATOM 2093 C CA . ASN B 1 138 ? -3.656 -25.531 -1.21 1 98.38 138 ASN B CA 1
ATOM 2094 C C . ASN B 1 138 ? -2.184 -25.141 -1.079 1 98.38 138 ASN B C 1
ATOM 2096 O O . ASN B 1 138 ? -1.318 -26.016 -1.009 1 98.38 138 ASN B O 1
ATOM 2100 N N . ALA B 1 139 ? -1.901 -23.906 -1.075 1 98.12 139 ALA B N 1
ATOM 2101 C CA . ALA B 1 139 ? -0.511 -23.453 -1.12 1 98.12 139 ALA B CA 1
ATOM 2102 C C . ALA B 1 139 ? 0.058 -23.297 0.286 1 98.12 139 ALA B C 1
ATOM 2104 O O . ALA B 1 139 ? 1.22 -22.922 0.452 1 98.12 139 ALA B O 1
ATOM 2105 N N . GLY B 1 140 ? -0.749 -23.516 1.389 1 97.75 140 GLY B N 1
ATOM 2106 C CA . GLY B 1 140 ? -0.245 -23.484 2.752 1 97.75 140 GLY B CA 1
ATOM 2107 C C . GLY B 1 140 ? -0.158 -22.078 3.322 1 97.75 140 GLY B C 1
ATOM 2108 O O . GLY B 1 140 ? -0.865 -21.172 2.873 1 97.75 140 GLY B O 1
ATOM 2109 N N . GLY B 1 141 ? 0.623 -21.875 4.391 1 98.19 141 GLY B N 1
ATOM 2110 C CA . GLY B 1 141 ? 0.696 -20.641 5.148 1 98.19 141 GLY B CA 1
ATOM 2111 C C . GLY B 1 141 ? 1.285 -19.484 4.352 1 98.19 141 GLY B C 1
ATOM 2112 O O . GLY B 1 141 ? 1.88 -19.688 3.293 1 98.19 141 GLY B O 1
ATOM 2113 N N . ARG B 1 142 ? 1.077 -18.312 4.812 1 98.88 142 ARG B N 1
ATOM 2114 C CA . ARG B 1 142 ? 1.593 -17.078 4.23 1 98.88 142 ARG B CA 1
ATOM 2115 C C . ARG B 1 142 ? 2.941 -16.703 4.836 1 98.88 142 ARG B C 1
ATOM 2117 O O . ARG B 1 142 ? 3.037 -16.453 6.039 1 98.88 142 ARG B O 1
ATOM 2124 N N . VAL B 1 143 ? 4.016 -16.641 4.043 1 98.81 143 VAL B N 1
ATOM 2125 C CA . VAL B 1 143 ? 5.34 -16.484 4.633 1 9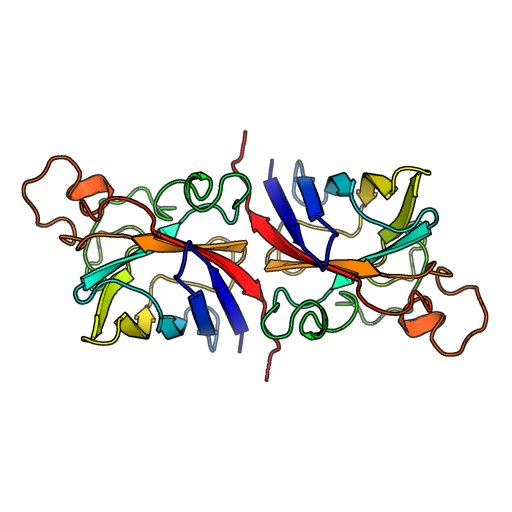8.81 143 VAL B CA 1
ATOM 2126 C C . VAL B 1 143 ? 5.816 -1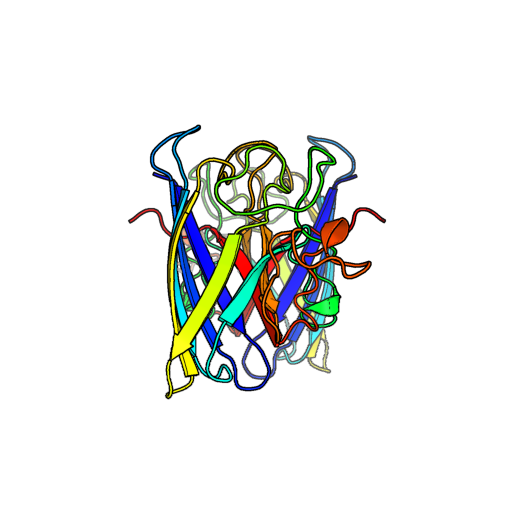5.047 4.477 1 98.81 143 VAL B C 1
ATOM 2128 O O . VAL B 1 143 ? 6.672 -14.578 5.234 1 98.81 143 VAL B O 1
ATOM 2131 N N . ALA B 1 144 ? 5.324 -14.328 3.496 1 98.94 144 ALA B N 1
ATOM 2132 C CA . ALA B 1 144 ? 5.664 -12.93 3.275 1 98.94 144 ALA B CA 1
ATOM 2133 C C . ALA B 1 144 ? 4.582 -12.219 2.465 1 98.94 144 ALA B C 1
ATOM 2135 O O . ALA B 1 144 ? 3.83 -12.867 1.729 1 98.94 144 ALA B O 1
ATOM 2136 N N . CYS B 1 145 ? 4.504 -10.969 2.617 1 98.94 145 CYS B N 1
ATOM 2137 C CA . CYS B 1 145 ? 3.539 -10.18 1.863 1 98.94 145 CYS B CA 1
ATOM 2138 C C . CYS B 1 145 ? 3.959 -8.711 1.807 1 98.94 145 CYS B C 1
ATOM 2140 O O . CYS B 1 145 ? 4.957 -8.328 2.42 1 98.94 145 CYS B O 1
ATOM 2142 N N . GLY B 1 146 ? 3.332 -7.949 1.065 1 98.88 146 GLY B N 1
ATOM 2143 C CA . GLY B 1 146 ? 3.492 -6.512 0.952 1 98.88 146 GLY B CA 1
ATOM 2144 C C . GLY B 1 146 ? 2.326 -5.832 0.258 1 98.88 146 GLY B C 1
ATOM 2145 O O . GLY B 1 146 ? 1.648 -6.445 -0.569 1 98.88 146 GLY B O 1
ATOM 2146 N N . VAL B 1 147 ? 2.111 -4.598 0.578 1 98.94 147 VAL B N 1
ATOM 2147 C CA . VAL B 1 147 ? 1.056 -3.803 -0.041 1 98.94 147 VAL B CA 1
ATOM 2148 C C . VAL B 1 147 ? 1.545 -3.244 -1.375 1 98.94 147 VAL B C 1
ATOM 2150 O O . VAL B 1 147 ? 2.672 -2.754 -1.474 1 98.94 147 VAL B O 1
ATOM 2153 N N . ILE B 1 148 ? 0.711 -3.354 -2.398 1 98.94 148 ILE B N 1
ATOM 2154 C CA . ILE B 1 148 ? 1.038 -2.838 -3.723 1 98.94 148 ILE B CA 1
ATOM 2155 C C . ILE B 1 148 ? 0.786 -1.332 -3.766 1 98.94 148 ILE B C 1
ATOM 2157 O O . ILE B 1 148 ? -0.363 -0.887 -3.699 1 98.94 148 ILE B O 1
ATOM 2161 N N . GLY B 1 149 ? 1.836 -0.599 -3.834 1 98.88 149 GLY B N 1
ATOM 2162 C CA . GLY B 1 149 ? 1.763 0.853 -3.895 1 98.88 149 GLY B CA 1
ATOM 2163 C C . GLY B 1 149 ? 1.972 1.403 -5.293 1 98.88 149 GLY B C 1
ATOM 2164 O O . GLY B 1 149 ? 2.359 0.669 -6.203 1 98.88 149 GLY B O 1
ATOM 2165 N N . LEU B 1 150 ? 1.659 2.666 -5.406 1 98.62 150 LEU B N 1
ATOM 2166 C CA . LEU B 1 150 ? 1.934 3.377 -6.648 1 98.62 150 LEU B CA 1
ATOM 2167 C C . LEU B 1 150 ? 3.406 3.764 -6.738 1 98.62 150 LEU B C 1
ATOM 2169 O O . LEU B 1 150 ? 3.998 4.207 -5.754 1 98.62 150 LEU B O 1
ATOM 2173 N N . GLY B 1 151 ? 4.02 3.48 -7.859 1 97.06 151 GLY B N 1
ATOM 2174 C CA . GLY B 1 151 ? 5.395 3.875 -8.125 1 97.06 151 GLY B CA 1
ATOM 2175 C C . GLY B 1 151 ? 5.504 5.148 -8.938 1 97.06 151 GLY B C 1
ATOM 2176 O O . GLY B 1 151 ? 4.488 5.73 -9.328 1 97.06 151 GLY B O 1
ATOM 2177 N N . SER B 1 152 ? 6.762 5.684 -9.016 1 87.62 152 SER B N 1
ATOM 2178 C CA . SER B 1 152 ? 7.004 6.863 -9.844 1 87.62 152 SER B CA 1
ATOM 2179 C C . SER B 1 152 ? 6.961 6.516 -11.328 1 87.62 152 SER B C 1
ATOM 2181 O O . SER B 1 152 ? 7.395 5.438 -11.727 1 87.62 152 SER B O 1
ATOM 2183 N N . ALA B 1 153 ? 6.098 7.211 -12.008 1 65.62 153 ALA B N 1
ATOM 2184 C CA . ALA B 1 153 ? 6.133 7.02 -13.461 1 65.62 153 ALA B CA 1
ATOM 2185 C C . ALA B 1 153 ? 7.516 7.34 -14.016 1 65.62 153 ALA B C 1
ATOM 2187 O O . ALA B 1 153 ? 8.125 8.344 -13.648 1 65.62 153 ALA B O 1
ATOM 2188 N N . GLN B 1 154 ? 8.555 6.406 -14.18 1 44.12 154 GLN B N 1
ATOM 2189 C CA . GLN B 1 154 ? 9.789 6.805 -14.844 1 44.12 154 GLN B CA 1
ATOM 2190 C C . GLN B 1 154 ? 9.508 7.512 -16.156 1 44.12 154 GLN B C 1
ATOM 2192 O O . GLN B 1 154 ? 8.516 7.207 -16.828 1 44.12 154 GLN B O 1
#